Protein AF-A0A0D2BBR6-F1 (afdb_monomer_lite)

Structure (mmCIF, N/CA/C/O backbone):
data_AF-A0A0D2BBR6-F1
#
_entry.id   AF-A0A0D2BBR6-F1
#
loop_
_atom_site.group_PDB
_atom_site.id
_atom_site.type_symbol
_atom_site.label_atom_id
_atom_site.label_alt_id
_atom_site.label_comp_id
_atom_site.label_asym_id
_atom_site.label_entity_id
_atom_site.label_seq_id
_atom_site.pdbx_PDB_ins_code
_atom_site.Cartn_x
_atom_site.Cartn_y
_atom_site.Cartn_z
_atom_site.occupancy
_atom_site.B_iso_or_equiv
_atom_site.auth_seq_id
_atom_site.auth_comp_id
_atom_site.auth_asym_id
_atom_site.auth_atom_id
_atom_site.pdbx_PDB_model_num
ATOM 1 N N . MET A 1 1 ? -3.065 3.961 -58.992 1.00 40.59 1 MET A N 1
ATOM 2 C CA . MET A 1 1 ? -1.887 3.111 -59.263 1.00 40.59 1 MET A CA 1
ATOM 3 C C . MET A 1 1 ? -1.845 2.006 -58.216 1.00 40.59 1 MET A C 1
ATOM 5 O O . MET A 1 1 ? -1.802 2.330 -57.041 1.00 40.59 1 MET A O 1
ATOM 9 N N . SER A 1 2 ? -1.990 0.764 -58.699 1.00 35.53 2 SER A N 1
ATOM 10 C CA . SER A 1 2 ? -1.787 -0.579 -58.106 1.00 35.53 2 SER A CA 1
ATOM 11 C C . SER A 1 2 ? -1.816 -0.715 -56.575 1.00 35.53 2 SER A C 1
ATOM 13 O O . SER A 1 2 ? -0.917 -0.239 -55.898 1.00 35.53 2 SER A O 1
ATOM 15 N N . HIS A 1 3 ? -2.845 -1.293 -55.947 1.00 33.94 3 HIS A N 1
ATOM 16 C CA . HIS A 1 3 ? -3.186 -2.729 -55.873 1.00 33.94 3 HIS A CA 1
ATOM 17 C C . HIS A 1 3 ? -2.008 -3.668 -55.581 1.00 33.94 3 HIS A C 1
ATOM 19 O O . HIS A 1 3 ? -1.193 -3.918 -56.466 1.00 33.94 3 HIS A O 1
ATOM 25 N N . TYR A 1 4 ? -2.032 -4.272 -54.388 1.00 40.47 4 TYR A N 1
ATOM 26 C CA . TYR A 1 4 ? -1.649 -5.667 -54.175 1.00 40.47 4 TYR A CA 1
ATOM 27 C C . TYR A 1 4 ? -2.661 -6.325 -53.225 1.00 40.47 4 TYR A C 1
ATOM 29 O O . TYR A 1 4 ? -2.785 -5.960 -52.059 1.00 40.47 4 TYR A O 1
ATOM 37 N N . VAL A 1 5 ? -3.411 -7.277 -53.779 1.00 37.59 5 VAL A N 1
ATOM 38 C CA . VAL A 1 5 ? -4.252 -8.276 -53.109 1.00 37.59 5 VAL A CA 1
ATOM 39 C C . VAL A 1 5 ? -3.940 -9.603 -53.799 1.00 37.59 5 VAL A C 1
ATOM 41 O O . VAL A 1 5 ? -4.049 -9.654 -55.019 1.00 37.59 5 VAL A O 1
ATOM 44 N N . SER A 1 6 ? -3.580 -10.643 -53.040 1.00 35.22 6 SER A N 1
ATOM 45 C CA . SER A 1 6 ? -3.944 -12.071 -53.234 1.00 35.22 6 SER A CA 1
ATOM 46 C C . SER A 1 6 ? -3.165 -12.896 -52.195 1.00 35.22 6 SER A C 1
ATOM 48 O O . SER A 1 6 ? -1.947 -12.777 -52.147 1.00 35.22 6 SER A O 1
ATOM 50 N N . LYS A 1 7 ? -3.776 -13.521 -51.175 1.00 40.41 7 LYS A N 1
ATOM 51 C CA . LYS A 1 7 ? -4.635 -14.734 -51.127 1.00 40.41 7 LYS A CA 1
ATOM 52 C C . LYS A 1 7 ? -3.906 -16.046 -51.455 1.00 40.41 7 LYS A C 1
ATOM 54 O O . LYS A 1 7 ? -3.426 -16.179 -52.567 1.00 40.41 7 LYS A O 1
ATOM 59 N N . PHE A 1 8 ? -3.925 -16.984 -50.495 1.00 34.09 8 PHE A N 1
ATOM 60 C CA . PHE A 1 8 ? -4.284 -18.427 -50.565 1.00 34.09 8 PHE A CA 1
ATOM 61 C C . PHE A 1 8 ? -4.084 -19.009 -49.137 1.00 34.09 8 PHE A C 1
ATOM 63 O O . PHE A 1 8 ? -2.978 -18.930 -48.619 1.00 34.09 8 PHE A O 1
ATOM 70 N N . ILE A 1 9 ? -5.136 -19.179 -48.318 1.00 37.44 9 ILE A N 1
ATOM 71 C CA . ILE A 1 9 ? -6.072 -20.322 -48.119 1.00 37.44 9 ILE A CA 1
ATOM 72 C C . ILE A 1 9 ? -5.463 -21.541 -47.387 1.00 37.44 9 ILE A C 1
ATOM 74 O O . ILE A 1 9 ? -4.615 -22.241 -47.926 1.00 37.44 9 ILE A O 1
ATOM 78 N N . ASP A 1 10 ? -5.985 -21.727 -46.167 1.00 35.69 10 ASP A N 1
ATOM 79 C CA . ASP A 1 10 ? -6.355 -22.917 -45.379 1.00 35.69 10 ASP A CA 1
ATOM 80 C C . ASP A 1 10 ? -5.539 -24.219 -45.416 1.00 35.69 10 ASP A C 1
ATOM 82 O O . ASP A 1 10 ? -5.460 -24.916 -46.423 1.00 35.69 10 ASP A O 1
ATOM 86 N N . SER A 1 11 ? -5.156 -24.667 -44.213 1.00 33.44 11 SER A N 1
ATOM 87 C CA . SER A 1 11 ? -5.528 -26.011 -43.757 1.00 33.44 11 SER A CA 1
ATOM 88 C C . SER A 1 11 ? -5.642 -26.056 -42.228 1.00 33.44 11 SER A C 1
ATOM 90 O O . SER A 1 11 ? -4.726 -25.666 -41.503 1.00 33.44 11 SER A O 1
ATOM 92 N N . ILE A 1 12 ? -6.803 -26.508 -41.759 1.00 37.03 12 ILE A N 1
ATOM 93 C CA . ILE A 1 12 ? -7.124 -26.841 -40.371 1.00 37.03 12 ILE A CA 1
ATOM 94 C C . ILE A 1 12 ? -6.616 -28.261 -40.106 1.00 37.03 12 ILE A C 1
ATOM 96 O O . ILE A 1 12 ? -6.908 -29.175 -40.873 1.00 37.03 12 ILE A O 1
ATOM 100 N N . SER A 1 13 ? -5.925 -28.462 -38.987 1.00 39.28 13 SER A N 1
ATOM 101 C CA . SER A 1 13 ? -5.840 -29.761 -38.318 1.00 39.28 13 SER A CA 1
ATOM 102 C C . SER A 1 13 ? -5.717 -29.531 -36.819 1.00 39.28 13 SER A C 1
ATOM 104 O O . SER A 1 13 ? -4.789 -28.867 -36.358 1.00 39.28 13 SER A O 1
ATOM 106 N N . ASP A 1 14 ? -6.672 -30.102 -36.093 1.00 37.75 14 ASP A N 1
ATOM 107 C CA . ASP A 1 14 ? -6.724 -30.224 -34.643 1.00 37.75 14 ASP A CA 1
ATOM 108 C C . ASP A 1 14 ? -5.417 -30.743 -34.037 1.00 37.75 14 ASP A C 1
ATOM 110 O O . ASP A 1 14 ? -4.731 -31.602 -34.594 1.00 37.75 14 ASP A O 1
ATOM 114 N N . GLY A 1 15 ? -5.111 -30.241 -32.844 1.00 32.38 15 GLY A N 1
ATOM 115 C CA . GLY A 1 15 ? -3.949 -30.642 -32.064 1.00 32.38 15 GLY A CA 1
ATOM 116 C C . GLY A 1 15 ? -3.959 -29.988 -30.692 1.00 32.38 15 GLY A C 1
ATOM 117 O O . GLY A 1 15 ? -3.119 -29.148 -30.384 1.00 32.38 15 GLY A O 1
ATOM 118 N N . SER A 1 16 ? -4.943 -30.346 -29.869 1.00 39.56 16 SER A N 1
ATOM 119 C CA . SER A 1 16 ? -4.989 -30.024 -28.445 1.00 39.56 16 SER A CA 1
ATOM 120 C C . SER A 1 16 ? -3.711 -30.496 -27.740 1.00 39.56 16 SER A C 1
ATOM 122 O O . SER A 1 16 ? -3.506 -31.697 -27.568 1.00 39.56 16 SER A O 1
ATOM 124 N N . ALA A 1 17 ? -2.879 -29.560 -27.288 1.00 34.28 17 ALA A N 1
ATOM 125 C CA . ALA A 1 17 ? -1.738 -29.834 -26.420 1.00 34.28 17 ALA A CA 1
ATOM 126 C C . ALA A 1 17 ? -1.833 -28.975 -25.152 1.00 34.28 17 ALA A C 1
ATOM 128 O O . ALA A 1 17 ? -1.214 -27.921 -25.020 1.00 34.28 17 ALA A O 1
ATOM 129 N N . SER A 1 18 ? -2.644 -29.444 -24.205 1.00 37.00 18 SER A N 1
ATOM 130 C CA . SER A 1 18 ? -2.573 -29.045 -22.802 1.00 37.00 18 SER A CA 1
ATOM 131 C C . SER A 1 18 ? -1.302 -29.628 -22.177 1.00 37.00 18 SER A C 1
ATOM 133 O O . SER A 1 18 ? -1.131 -30.846 -22.155 1.00 37.00 18 SER A O 1
ATOM 135 N N . THR A 1 19 ? -0.429 -28.778 -21.643 1.00 36.31 19 THR A N 1
ATOM 136 C CA . THR A 1 19 ? 0.700 -29.179 -20.785 1.00 36.31 19 THR A CA 1
ATOM 137 C C . THR A 1 19 ? 0.427 -28.785 -19.323 1.00 36.31 19 THR A C 1
ATOM 139 O O . THR A 1 19 ? -0.437 -27.946 -19.062 1.00 36.31 19 THR A O 1
ATOM 142 N N . PRO A 1 20 ? 1.032 -29.488 -18.348 1.00 36.41 20 PRO A N 1
ATOM 143 C CA . PRO A 1 20 ? 0.250 -30.218 -17.354 1.00 36.41 20 PRO A CA 1
ATOM 144 C C . PRO A 1 20 ? 0.078 -29.485 -16.020 1.00 36.41 20 PRO A C 1
ATOM 146 O O . PRO A 1 20 ? 1.024 -28.959 -15.434 1.00 36.41 20 PRO A O 1
ATOM 149 N N . PHE A 1 21 ? -1.143 -29.563 -15.491 1.00 33.44 21 PHE A N 1
ATOM 150 C CA . PHE A 1 21 ? -1.424 -29.394 -14.069 1.00 33.44 21 PHE A CA 1
ATOM 151 C C . PHE A 1 21 ? -0.844 -30.593 -13.308 1.00 33.44 21 PHE A C 1
ATOM 153 O O . PHE A 1 21 ? -1.261 -31.732 -13.515 1.00 33.44 21 PHE A O 1
ATOM 160 N N . ASN A 1 22 ? 0.108 -30.340 -12.411 1.00 33.19 22 ASN A N 1
ATOM 161 C CA . ASN A 1 22 ? 0.564 -31.334 -11.444 1.00 33.19 22 ASN A CA 1
ATOM 162 C C . ASN A 1 22 ? -0.503 -31.486 -10.348 1.00 33.19 22 ASN A C 1
ATOM 164 O O . ASN A 1 22 ? -0.500 -30.765 -9.351 1.00 33.19 22 ASN A O 1
ATOM 168 N N . THR A 1 23 ? -1.433 -32.421 -10.544 1.00 32.44 23 THR A N 1
ATOM 169 C CA . THR A 1 23 ? -2.355 -32.888 -9.503 1.00 32.44 23 THR A CA 1
ATOM 170 C C . THR A 1 23 ? -1.709 -34.055 -8.766 1.00 32.44 23 THR A C 1
ATOM 172 O O . THR A 1 23 ? -1.682 -35.180 -9.261 1.00 32.44 23 THR A O 1
ATOM 175 N N . VAL A 1 24 ? -1.207 -33.802 -7.558 1.00 39.00 24 VAL A N 1
ATOM 176 C CA . VAL A 1 24 ? -0.936 -34.875 -6.596 1.00 39.00 24 VAL A CA 1
ATOM 177 C C . VAL A 1 24 ? -2.266 -35.248 -5.942 1.00 39.00 24 VAL A C 1
ATOM 179 O O . VAL A 1 24 ? -2.846 -34.470 -5.188 1.00 39.00 24 VAL A O 1
ATOM 182 N N . ASN A 1 25 ? -2.755 -36.440 -6.284 1.00 36.25 25 ASN A N 1
ATOM 183 C CA . ASN A 1 25 ? -3.893 -37.100 -5.655 1.00 36.25 25 ASN A CA 1
ATOM 184 C C . ASN A 1 25 ? -3.547 -37.504 -4.216 1.00 36.25 25 ASN A C 1
ATOM 186 O O . ASN A 1 25 ? -2.571 -38.216 -3.985 1.00 36.25 25 ASN A O 1
ATOM 190 N N . GLY A 1 26 ? -4.400 -37.127 -3.265 1.00 32.69 26 GLY A N 1
ATOM 191 C CA . GLY A 1 26 ? -4.339 -37.609 -1.891 1.00 32.69 26 GLY A CA 1
ATOM 192 C C . GLY A 1 26 ? -5.690 -37.499 -1.189 1.00 32.69 26 GLY A C 1
ATOM 193 O O . GLY A 1 26 ? -6.054 -36.425 -0.733 1.00 32.69 26 GLY A O 1
ATOM 194 N N . GLY A 1 27 ? -6.395 -38.631 -1.089 1.00 27.97 27 GLY A N 1
ATOM 195 C CA . GLY A 1 27 ? -7.258 -38.988 0.044 1.00 27.97 27 GLY A CA 1
ATOM 196 C C . GLY A 1 27 ? -8.587 -38.246 0.222 1.00 27.97 27 GLY A C 1
ATOM 197 O O . GLY A 1 27 ? -8.642 -37.128 0.721 1.00 27.97 27 GLY A O 1
ATOM 198 N N . TYR A 1 28 ? -9.690 -38.949 -0.039 1.00 36.25 28 TYR A N 1
ATOM 199 C CA . TYR A 1 28 ? -11.028 -38.563 0.407 1.00 36.25 28 TYR A CA 1
ATOM 200 C C . TYR A 1 28 ? -11.084 -38.456 1.939 1.00 36.25 28 TYR A C 1
ATOM 202 O O . TYR A 1 28 ? -11.052 -39.463 2.640 1.00 36.25 28 TYR A O 1
ATOM 210 N N . SER A 1 29 ? -11.222 -37.236 2.459 1.00 35.75 29 SER A N 1
ATOM 211 C CA . SER A 1 29 ? -11.716 -36.975 3.814 1.00 35.75 29 SER A CA 1
ATOM 212 C C . SER A 1 29 ? -12.840 -35.947 3.742 1.00 35.75 29 SER A C 1
ATOM 214 O O . SER A 1 29 ? -12.634 -34.794 3.370 1.00 35.75 29 SER A O 1
ATOM 216 N N . ARG A 1 30 ? -14.053 -36.393 4.081 1.00 42.75 30 ARG A N 1
ATOM 217 C CA . ARG A 1 30 ? -15.234 -35.554 4.319 1.00 42.75 30 ARG A CA 1
ATOM 218 C C . ARG A 1 30 ? -14.918 -34.588 5.466 1.00 42.75 30 ARG A C 1
ATOM 220 O O . ARG A 1 30 ? -14.783 -35.014 6.608 1.00 42.75 30 ARG A O 1
ATOM 227 N N . GLY A 1 31 ? -14.833 -33.299 5.167 1.00 33.06 31 GLY A N 1
ATOM 228 C CA . GLY A 1 31 ? -14.703 -32.233 6.154 1.00 33.06 31 GLY A CA 1
ATOM 229 C C . GLY A 1 31 ? -15.123 -30.911 5.525 1.00 33.06 31 GLY A C 1
ATOM 230 O O . GLY A 1 31 ? -14.769 -30.634 4.384 1.00 33.06 31 GLY A O 1
ATOM 231 N N . HIS A 1 32 ? -15.942 -30.143 6.239 1.00 34.50 32 HIS A N 1
ATOM 232 C CA . HIS A 1 32 ? -16.536 -28.872 5.820 1.00 34.50 32 HIS A CA 1
ATOM 233 C C . HIS A 1 32 ? -15.556 -27.969 5.047 1.00 34.50 32 HIS A C 1
ATOM 235 O O . HIS A 1 32 ? -14.614 -27.417 5.612 1.00 34.50 32 HIS A O 1
ATOM 241 N N . GLY A 1 33 ? -15.790 -27.821 3.740 1.00 29.02 33 GLY A N 1
ATOM 242 C CA . GLY A 1 33 ? -14.933 -27.055 2.843 1.00 29.02 33 GLY A CA 1
ATOM 243 C C . GLY A 1 33 ? -15.099 -25.551 3.033 1.00 29.02 33 GLY A C 1
ATOM 244 O O . GLY A 1 33 ? -15.969 -24.936 2.422 1.00 29.02 33 GLY A O 1
ATOM 245 N N . GLN A 1 34 ? -14.216 -24.938 3.822 1.00 37.31 34 GLN A N 1
ATOM 246 C CA . GLN A 1 34 ? -13.779 -23.586 3.493 1.00 37.31 34 GLN A CA 1
ATOM 247 C C . GLN A 1 34 ? -13.008 -23.677 2.176 1.00 37.31 34 GLN A C 1
ATOM 249 O O . GLN A 1 34 ? -11.959 -24.315 2.112 1.00 37.31 34 GLN A O 1
ATOM 254 N N . VAL A 1 35 ? -13.526 -23.043 1.126 1.00 39.09 35 VAL A N 1
ATOM 255 C CA . VAL A 1 35 ? -12.757 -22.771 -0.090 1.00 39.09 35 VAL A CA 1
ATOM 256 C C . VAL A 1 35 ? -11.494 -22.027 0.349 1.00 39.09 35 VAL A C 1
ATOM 258 O O . VAL A 1 35 ? -11.578 -20.888 0.811 1.00 39.09 35 VAL A O 1
ATOM 261 N N . GLN A 1 36 ? -10.331 -22.681 0.280 1.00 41.84 36 GLN A N 1
ATOM 262 C CA . GLN A 1 36 ? -9.043 -22.021 0.475 1.00 41.84 36 GLN A CA 1
ATOM 263 C C . GLN A 1 36 ? -8.882 -21.003 -0.657 1.00 41.84 36 GLN A C 1
ATOM 265 O O . GLN A 1 36 ? -8.470 -21.341 -1.763 1.00 41.84 36 GLN A O 1
ATOM 270 N N . GLY A 1 37 ? -9.278 -19.757 -0.396 1.00 56.22 37 GLY A N 1
ATOM 271 C CA . GLY A 1 37 ? -9.059 -18.650 -1.315 1.00 56.22 37 GLY A CA 1
ATOM 272 C C . GLY A 1 37 ? -7.566 -18.522 -1.604 1.00 56.22 37 GLY A C 1
ATOM 273 O O . GLY A 1 37 ? -6.746 -18.489 -0.682 1.00 56.22 37 GLY A O 1
ATOM 274 N N . GLN A 1 38 ? -7.209 -18.485 -2.887 1.00 70.31 38 GLN A N 1
ATOM 275 C CA . GLN A 1 38 ? -5.834 -18.315 -3.341 1.00 70.31 38 GLN A CA 1
ATOM 276 C C . GLN A 1 38 ? -5.258 -17.036 -2.717 1.00 70.31 38 GLN A C 1
ATOM 278 O O . GLN A 1 38 ? -5.699 -15.928 -3.012 1.00 70.31 38 GLN A O 1
ATOM 283 N N . THR A 1 39 ? -4.301 -17.188 -1.800 1.00 89.06 39 THR A N 1
ATOM 284 C CA . THR A 1 39 ? -3.665 -16.041 -1.145 1.00 89.06 39 THR A CA 1
ATOM 285 C C . THR A 1 39 ? -2.638 -15.446 -2.098 1.00 89.06 39 THR A C 1
ATOM 287 O O . THR A 1 39 ? -1.626 -16.083 -2.396 1.00 89.06 39 THR A O 1
ATOM 290 N N . GLN A 1 40 ? -2.866 -14.217 -2.555 1.00 93.88 40 GLN A N 1
ATOM 291 C CA . GLN A 1 40 ? -1.871 -13.477 -3.324 1.00 93.88 40 GLN A CA 1
ATOM 292 C C . GLN A 1 40 ? -0.820 -12.906 -2.369 1.00 93.88 40 GLN A C 1
ATOM 294 O O . GLN A 1 40 ? -1.135 -12.341 -1.319 1.00 93.88 40 GLN A O 1
ATOM 299 N N . VAL A 1 41 ? 0.453 -13.052 -2.730 1.00 95.69 41 VAL A N 1
ATOM 300 C CA . VAL A 1 41 ? 1.575 -12.594 -1.910 1.00 95.69 41 VAL A CA 1
ATOM 301 C C . VAL A 1 41 ? 2.459 -11.669 -2.727 1.00 95.69 41 VAL A C 1
ATOM 303 O O . VAL A 1 41 ? 2.964 -12.058 -3.779 1.00 95.69 41 VAL A O 1
ATOM 306 N N . LEU A 1 42 ? 2.680 -10.466 -2.202 1.00 96.31 42 LEU A N 1
ATOM 307 C CA . LEU A 1 42 ? 3.601 -9.480 -2.749 1.00 96.31 42 LEU A CA 1
ATOM 308 C C . LEU A 1 42 ? 4.775 -9.261 -1.789 1.00 96.31 42 LEU A C 1
ATOM 310 O O . LEU A 1 42 ? 4.591 -9.139 -0.574 1.00 96.31 42 LEU A O 1
ATOM 314 N N . LEU A 1 43 ? 5.980 -9.199 -2.341 1.00 96.06 43 LEU A N 1
ATOM 315 C CA . LEU A 1 43 ? 7.217 -8.879 -1.640 1.00 96.06 43 LEU A CA 1
ATOM 316 C C . LEU A 1 43 ? 7.547 -7.408 -1.873 1.00 96.06 43 LEU A C 1
ATOM 318 O O . LEU A 1 43 ? 7.577 -6.949 -3.007 1.00 96.06 43 LEU A O 1
ATOM 322 N N . LEU A 1 44 ? 7.758 -6.671 -0.787 1.00 95.06 44 LEU A N 1
ATOM 323 C CA . LEU A 1 44 ? 8.137 -5.264 -0.771 1.00 95.06 44 LEU A CA 1
ATOM 324 C C . LEU A 1 44 ? 9.620 -5.193 -0.412 1.00 95.06 44 LEU A C 1
ATOM 326 O O . LEU A 1 44 ? 9.995 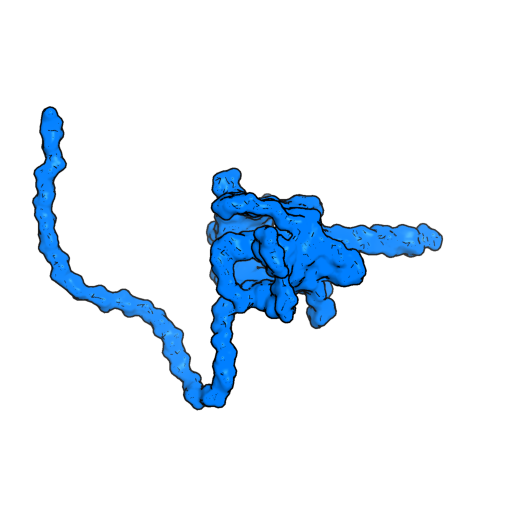-5.360 0.756 1.00 95.06 44 LEU A O 1
ATOM 330 N N . ARG A 1 45 ? 10.441 -4.934 -1.424 1.00 93.50 45 ARG A N 1
ATOM 331 C CA . ARG A 1 45 ? 11.901 -4.941 -1.360 1.00 93.50 45 ARG A CA 1
ATOM 332 C C . ARG A 1 45 ? 12.434 -3.524 -1.425 1.00 93.50 45 ARG A C 1
ATOM 334 O O . ARG A 1 45 ? 11.930 -2.706 -2.186 1.00 93.50 45 ARG A O 1
ATOM 341 N N . GLN A 1 46 ? 13.448 -3.226 -0.628 1.00 92.12 46 GLN A N 1
ATOM 342 C CA . GLN A 1 46 ? 14.171 -1.971 -0.785 1.00 92.12 46 GLN A CA 1
ATOM 343 C C . GLN A 1 46 ? 15.033 -2.063 -2.048 1.00 92.12 46 GLN A C 1
ATOM 345 O O . GLN A 1 46 ? 15.705 -3.074 -2.239 1.00 92.12 46 GLN A O 1
ATOM 350 N N . SER A 1 47 ? 15.013 -1.041 -2.904 1.00 90.62 47 SER A N 1
ATOM 351 C CA . SER A 1 47 ? 15.931 -0.989 -4.042 1.00 90.62 47 SER A CA 1
ATOM 352 C C . SER A 1 47 ? 17.377 -0.936 -3.535 1.00 90.62 47 SER A C 1
ATOM 354 O O . SER A 1 47 ? 17.667 -0.138 -2.639 1.00 90.62 47 SER A O 1
ATOM 356 N N . PRO A 1 48 ? 18.295 -1.735 -4.105 1.00 87.50 48 PRO A N 1
ATOM 357 C CA . PRO A 1 48 ? 19.711 -1.674 -3.750 1.00 87.50 48 PRO A CA 1
ATOM 358 C C . PRO A 1 48 ? 20.375 -0.369 -4.215 1.00 87.50 48 PRO A C 1
ATOM 360 O O . PRO A 1 48 ? 21.426 -0.006 -3.698 1.00 87.50 48 PRO A O 1
ATOM 363 N N . PHE A 1 49 ? 19.761 0.343 -5.166 1.00 89.75 49 PHE A N 1
ATOM 364 C CA . PHE A 1 49 ? 20.308 1.566 -5.760 1.00 89.75 49 PHE A CA 1
ATOM 365 C C . PHE A 1 49 ? 19.718 2.850 -5.169 1.00 89.75 49 PHE A C 1
ATOM 367 O O . PHE A 1 49 ? 20.323 3.909 -5.297 1.00 89.75 49 PHE A O 1
ATOM 374 N N . ASP A 1 50 ? 18.542 2.774 -4.537 1.00 89.25 50 ASP A N 1
ATOM 375 C CA . ASP A 1 50 ? 17.879 3.944 -3.954 1.00 89.25 50 ASP A CA 1
ATOM 376 C C . ASP A 1 50 ? 17.074 3.565 -2.689 1.00 89.25 50 ASP A C 1
ATOM 378 O O . ASP A 1 50 ? 16.066 2.849 -2.769 1.00 89.25 50 ASP A O 1
ATOM 382 N N . PRO A 1 51 ? 17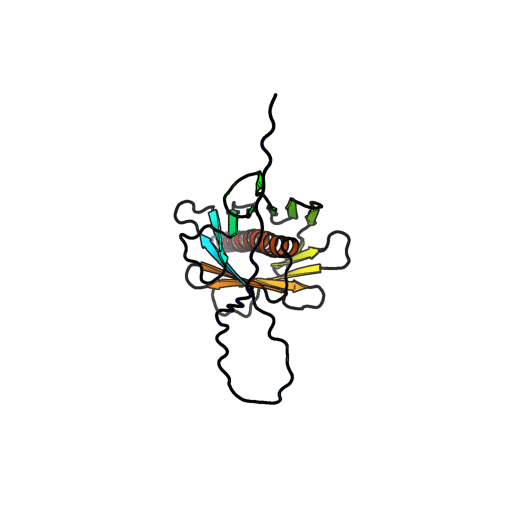.461 4.066 -1.499 1.00 88.12 51 PRO A N 1
ATOM 383 C CA . PRO A 1 51 ? 16.776 3.777 -0.239 1.00 88.12 51 PRO A CA 1
ATOM 384 C C . PRO A 1 51 ? 15.367 4.394 -0.130 1.00 88.12 51 PRO A C 1
ATOM 386 O O . PRO A 1 51 ? 14.626 4.074 0.803 1.00 88.12 51 PRO A O 1
ATOM 389 N N . ASN A 1 52 ? 14.944 5.232 -1.076 1.00 91.06 52 ASN A N 1
ATOM 390 C CA . ASN A 1 52 ? 13.579 5.753 -1.147 1.00 91.06 52 ASN A CA 1
ATOM 391 C C . ASN A 1 52 ? 12.670 4.912 -2.055 1.00 91.06 52 ASN A C 1
ATOM 393 O O . ASN A 1 52 ? 11.448 5.090 -2.021 1.00 91.06 52 ASN A O 1
ATOM 397 N N . LEU A 1 53 ? 13.236 3.984 -2.837 1.00 94.31 53 LEU A N 1
ATOM 398 C CA . LEU A 1 53 ? 12.487 3.138 -3.763 1.00 94.31 53 LEU A CA 1
ATOM 399 C C . LEU A 1 53 ? 12.162 1.773 -3.168 1.00 94.31 53 LEU A C 1
ATOM 401 O O . LEU A 1 53 ? 13.042 1.003 -2.792 1.00 94.31 53 LEU A O 1
ATOM 405 N N . ILE A 1 54 ? 10.879 1.438 -3.160 1.00 95.25 54 ILE A N 1
ATOM 406 C CA . ILE A 1 54 ? 10.380 0.114 -2.808 1.00 95.25 54 ILE A CA 1
ATOM 407 C C . ILE A 1 54 ? 9.943 -0.578 -4.097 1.00 95.25 54 ILE A C 1
ATOM 409 O O . ILE A 1 54 ? 9.029 -0.112 -4.778 1.00 95.25 54 ILE A O 1
ATOM 413 N N . LEU A 1 55 ? 10.576 -1.701 -4.410 1.00 96.19 55 LEU A N 1
ATOM 414 C CA . LEU A 1 55 ? 10.220 -2.577 -5.518 1.00 96.19 55 LEU A CA 1
ATOM 415 C C . LEU A 1 55 ? 9.220 -3.618 -5.011 1.00 96.19 55 LEU A C 1
ATOM 417 O O . LEU A 1 55 ? 9.440 -4.236 -3.967 1.00 96.19 55 LEU A O 1
ATOM 421 N N . ILE A 1 56 ? 8.102 -3.782 -5.714 1.00 96.94 56 ILE A N 1
ATOM 422 C CA . ILE A 1 56 ? 7.035 -4.705 -5.329 1.00 96.94 56 ILE A CA 1
ATOM 423 C C . ILE A 1 56 ? 6.940 -5.813 -6.369 1.00 96.94 56 ILE A C 1
ATOM 425 O O . ILE A 1 56 ? 6.566 -5.565 -7.516 1.00 96.94 56 ILE A O 1
ATOM 429 N N . HIS A 1 57 ? 7.233 -7.041 -5.954 1.00 96.44 57 HIS A N 1
ATOM 430 C CA . HIS A 1 57 ? 7.214 -8.228 -6.808 1.00 96.44 57 HIS A CA 1
ATOM 431 C C . HIS A 1 57 ? 6.166 -9.231 -6.331 1.00 96.44 57 HIS A C 1
ATOM 433 O O . HIS A 1 57 ? 5.914 -9.319 -5.126 1.00 96.44 57 HIS A O 1
ATOM 439 N N . PRO A 1 58 ? 5.582 -10.043 -7.223 1.00 95.38 58 PRO A N 1
ATOM 440 C CA . PRO A 1 58 ? 4.892 -11.248 -6.794 1.00 95.38 58 PRO A CA 1
ATOM 441 C C . PRO A 1 58 ? 5.872 -12.193 -6.084 1.00 95.38 58 PRO A C 1
ATOM 443 O O . PRO A 1 58 ? 7.063 -12.244 -6.400 1.00 95.38 58 PRO A O 1
ATOM 446 N N . SER A 1 59 ? 5.382 -12.949 -5.106 1.00 93.62 59 SER A N 1
ATOM 447 C CA . SER A 1 59 ? 6.200 -13.961 -4.433 1.00 93.62 59 SER A CA 1
ATOM 448 C C . SER A 1 59 ? 6.721 -15.003 -5.427 1.00 93.62 59 SER A C 1
ATOM 450 O O . SER A 1 59 ? 6.004 -15.405 -6.340 1.00 93.62 59 SER A O 1
ATOM 452 N N . GLY A 1 60 ? 7.977 -15.421 -5.254 1.00 91.56 60 GLY A N 1
ATOM 453 C CA . GLY A 1 60 ? 8.666 -16.354 -6.152 1.00 91.56 60 GLY A CA 1
ATOM 454 C C . GLY A 1 60 ? 9.476 -15.684 -7.265 1.00 91.56 60 GLY A C 1
ATOM 455 O O . GLY A 1 60 ? 10.316 -16.341 -7.868 1.00 91.56 60 GLY A O 1
ATOM 456 N N . TYR A 1 61 ? 9.295 -14.382 -7.504 1.00 92.94 61 TYR A N 1
ATOM 457 C CA . TYR A 1 61 ? 10.087 -13.660 -8.500 1.00 92.94 61 TYR A CA 1
ATOM 458 C C . TYR A 1 61 ? 11.453 -13.241 -7.930 1.00 92.94 61 TYR A C 1
ATOM 460 O O . TYR A 1 61 ? 11.516 -12.800 -6.771 1.00 92.94 61 TYR A O 1
ATOM 468 N N . PRO A 1 62 ? 12.540 -13.324 -8.723 1.00 90.62 62 PRO A N 1
ATOM 469 C CA . PRO A 1 62 ? 13.863 -12.852 -8.314 1.00 90.62 62 PRO A CA 1
ATOM 470 C C . PRO A 1 62 ? 13.871 -11.328 -8.117 1.00 90.62 62 PRO A C 1
ATOM 472 O O . PRO A 1 62 ? 12.925 -10.639 -8.511 1.00 90.62 62 PRO A O 1
ATOM 475 N N . VAL A 1 63 ? 14.896 -10.788 -7.453 1.00 85.62 63 VAL A N 1
ATOM 476 C CA . VAL A 1 63 ? 14.964 -9.343 -7.150 1.00 85.62 63 VAL A CA 1
ATOM 477 C C . VAL A 1 63 ? 15.249 -8.506 -8.399 1.00 85.62 63 VAL A C 1
ATOM 479 O O . VAL A 1 63 ? 14.792 -7.370 -8.494 1.00 85.62 63 VAL A O 1
ATOM 482 N N . GLU A 1 64 ? 15.916 -9.105 -9.382 1.00 88.56 64 GLU A N 1
ATOM 483 C CA . GLU A 1 64 ? 16.297 -8.521 -10.666 1.00 88.56 64 GLU A CA 1
ATOM 484 C C . GLU A 1 64 ? 15.147 -8.511 -11.683 1.00 88.56 64 GLU A C 1
ATOM 486 O O . GLU A 1 64 ? 15.241 -7.846 -12.714 1.00 88.56 64 GLU A O 1
ATOM 491 N N . ALA A 1 65 ? 14.053 -9.238 -11.419 1.00 92.81 65 ALA A N 1
ATOM 492 C CA . ALA A 1 65 ? 12.888 -9.203 -12.293 1.00 92.81 65 ALA A CA 1
ATOM 493 C C . ALA A 1 65 ? 12.283 -7.787 -12.334 1.00 92.81 65 ALA A C 1
ATOM 495 O O . ALA A 1 65 ? 12.300 -7.078 -11.320 1.00 92.81 65 ALA A O 1
ATOM 496 N N . PRO A 1 66 ? 11.668 -7.378 -13.457 1.00 94.62 66 PRO A N 1
ATOM 497 C CA . PRO A 1 66 ? 10.886 -6.150 -13.494 1.00 94.62 66 PRO A CA 1
ATOM 498 C C . PRO A 1 66 ? 9.819 -6.144 -12.380 1.00 94.62 66 PRO A C 1
ATOM 500 O O . PRO A 1 66 ? 9.103 -7.138 -12.217 1.00 94.62 66 PRO A O 1
ATOM 503 N N . PRO A 1 67 ? 9.705 -5.064 -11.586 1.00 96.38 67 PRO A N 1
ATOM 504 C CA . PRO A 1 67 ? 8.731 -5.002 -10.504 1.00 96.38 67 PRO A CA 1
ATOM 505 C C . PRO A 1 67 ? 7.305 -4.923 -11.055 1.00 96.38 67 PRO A C 1
ATOM 507 O O . PRO A 1 67 ? 7.062 -4.314 -12.094 1.00 96.38 67 PRO A O 1
ATOM 510 N N . LEU A 1 68 ? 6.339 -5.482 -10.323 1.00 96.50 68 LEU A N 1
ATOM 511 C CA . LEU A 1 68 ? 4.917 -5.292 -10.620 1.00 96.50 68 LEU A CA 1
ATOM 512 C C . LEU A 1 68 ? 4.488 -3.857 -10.289 1.00 96.50 68 LEU A C 1
ATOM 514 O O . LEU A 1 68 ? 3.738 -3.237 -11.042 1.00 96.50 68 LEU A O 1
ATOM 518 N N . TYR A 1 69 ? 5.010 -3.319 -9.185 1.00 97.25 69 TYR A N 1
ATOM 519 C CA . TYR A 1 69 ? 4.850 -1.920 -8.806 1.00 97.25 69 TYR A CA 1
ATOM 520 C C . TYR A 1 69 ? 6.155 -1.353 -8.267 1.00 97.25 69 TYR A C 1
ATOM 522 O O . TYR A 1 69 ? 6.921 -2.052 -7.604 1.00 97.25 69 TYR A O 1
ATOM 530 N N . THR A 1 70 ? 6.355 -0.059 -8.468 1.00 97.44 70 THR A N 1
ATOM 531 C CA . THR A 1 70 ? 7.431 0.692 -7.821 1.00 97.44 70 THR A CA 1
ATOM 532 C C . THR A 1 70 ? 6.817 1.772 -6.952 1.00 97.44 70 THR A C 1
ATOM 534 O O . THR A 1 70 ? 5.937 2.503 -7.403 1.00 97.44 70 THR A O 1
ATOM 537 N N . ALA A 1 71 ? 7.267 1.893 -5.708 1.00 97.31 71 ALA A N 1
ATOM 538 C CA . ALA A 1 71 ? 6.844 2.963 -4.821 1.00 97.31 71 ALA A CA 1
ATOM 539 C C . ALA A 1 71 ? 8.016 3.868 -4.446 1.00 97.31 71 ALA A C 1
ATOM 541 O O . ALA A 1 71 ? 9.088 3.389 -4.091 1.00 97.31 71 ALA A O 1
ATOM 542 N N . ILE A 1 72 ? 7.784 5.176 -4.480 1.00 96.44 72 ILE A N 1
ATOM 543 C CA . ILE A 1 72 ? 8.709 6.193 -3.978 1.00 96.44 72 ILE A CA 1
ATOM 544 C C . ILE A 1 72 ? 8.177 6.641 -2.625 1.00 96.44 72 ILE A C 1
ATOM 546 O O . ILE A 1 72 ? 7.050 7.130 -2.541 1.00 96.44 72 ILE A O 1
ATOM 550 N N . SER A 1 73 ? 8.959 6.461 -1.567 1.00 91.25 73 SER A N 1
ATOM 551 C CA . SER A 1 73 ? 8.562 6.774 -0.196 1.00 91.25 73 SER A CA 1
ATOM 552 C C . SER A 1 73 ? 9.401 7.922 0.357 1.00 91.25 73 SER A C 1
ATOM 554 O O . SER A 1 73 ? 10.620 7.826 0.406 1.00 91.25 73 SER A O 1
ATOM 556 N N . SER A 1 74 ? 8.747 8.968 0.859 1.00 88.56 74 SER A N 1
ATOM 557 C CA . SER A 1 74 ? 9.355 10.022 1.680 1.00 88.56 74 SER A CA 1
ATOM 558 C C . SER A 1 74 ? 8.802 9.975 3.111 1.00 88.56 74 SER A C 1
ATOM 560 O O . SER A 1 74 ? 8.058 9.060 3.461 1.00 88.56 74 SER A O 1
ATOM 562 N N . GLN A 1 75 ? 9.161 10.938 3.966 1.00 83.19 75 GLN A N 1
ATOM 563 C CA . GLN A 1 75 ? 8.674 10.987 5.356 1.00 83.19 75 GLN A CA 1
ATOM 564 C C . GLN A 1 75 ? 7.152 11.201 5.465 1.00 83.19 75 GLN A C 1
ATOM 566 O O . GLN A 1 75 ? 6.517 10.703 6.399 1.00 83.19 75 GLN A O 1
ATOM 571 N N . GLU A 1 76 ? 6.561 11.927 4.511 1.00 86.00 76 GLU A N 1
ATOM 572 C CA . GLU A 1 76 ? 5.158 12.362 4.580 1.00 86.00 76 GLU A CA 1
ATOM 573 C C . GLU A 1 76 ? 4.299 11.869 3.411 1.00 86.00 76 GLU A C 1
ATOM 575 O O . GLU A 1 76 ? 3.068 11.956 3.467 1.00 86.00 76 GLU A O 1
ATOM 580 N N . ARG A 1 77 ? 4.919 11.345 2.347 1.00 93.50 77 ARG A N 1
ATOM 581 C CA . ARG A 1 77 ? 4.208 10.918 1.139 1.00 93.50 77 ARG A CA 1
ATOM 582 C C . ARG A 1 77 ? 4.759 9.619 0.576 1.00 93.50 77 ARG A C 1
ATOM 584 O O . ARG A 1 77 ? 5.943 9.321 0.698 1.00 93.50 77 ARG A O 1
ATOM 591 N N . VAL A 1 78 ? 3.889 8.876 -0.093 1.00 95.56 78 VAL A N 1
ATOM 592 C CA . VAL A 1 78 ? 4.256 7.740 -0.936 1.00 95.56 78 VAL A CA 1
ATOM 593 C C . VAL A 1 78 ? 3.590 7.883 -2.295 1.00 95.56 78 VAL A C 1
ATOM 595 O O . VAL A 1 78 ? 2.407 8.198 -2.360 1.00 95.56 78 VAL A O 1
ATOM 598 N N . SER A 1 79 ? 4.324 7.639 -3.370 1.00 96.88 79 SER A N 1
ATOM 599 C CA . SER A 1 79 ? 3.787 7.563 -4.733 1.00 96.88 79 SER A CA 1
ATOM 600 C C . SER A 1 79 ? 3.955 6.141 -5.238 1.00 96.88 79 SER A C 1
ATOM 602 O O . SER A 1 79 ? 5.030 5.575 -5.061 1.00 96.88 79 SER A O 1
ATOM 604 N N . VAL A 1 80 ? 2.926 5.561 -5.851 1.00 97.12 80 VAL A N 1
ATOM 605 C CA . VAL A 1 80 ? 2.962 4.186 -6.368 1.00 97.12 80 VAL A CA 1
ATOM 606 C C . VAL A 1 80 ? 2.730 4.197 -7.873 1.00 97.12 80 VAL A C 1
ATOM 608 O O . VAL A 1 80 ? 1.771 4.795 -8.359 1.00 97.12 80 VAL A O 1
ATOM 611 N N . TYR A 1 81 ? 3.606 3.505 -8.590 1.00 96.81 81 TYR A N 1
ATOM 612 C CA . TYR A 1 81 ? 3.608 3.350 -10.036 1.00 96.81 81 TYR A CA 1
ATOM 613 C C . TYR A 1 81 ? 3.399 1.883 -10.400 1.00 96.81 81 TYR A C 1
ATOM 615 O O . TYR A 1 81 ? 3.903 0.996 -9.706 1.00 96.81 81 TYR A O 1
ATOM 623 N N . ARG A 1 82 ? 2.697 1.619 -11.502 1.00 95.56 82 ARG A N 1
ATOM 624 C CA . ARG A 1 82 ? 2.643 0.290 -12.119 1.00 95.56 82 ARG A CA 1
ATOM 625 C C . ARG A 1 82 ? 3.934 0.041 -12.900 1.00 95.56 82 ARG A C 1
ATOM 627 O O . ARG A 1 82 ? 4.276 0.803 -13.796 1.00 95.56 82 ARG A O 1
ATOM 634 N N . GLY A 1 83 ? 4.669 -1.012 -12.566 1.00 95.25 83 GLY A N 1
ATOM 635 C CA . GLY A 1 83 ? 5.972 -1.276 -13.173 1.00 95.25 83 GLY A CA 1
ATOM 636 C C . GLY A 1 83 ? 7.018 -0.207 -12.845 1.00 95.25 83 GLY A C 1
ATOM 637 O O . GLY A 1 83 ? 7.162 0.206 -11.691 1.00 95.25 83 GLY A O 1
ATOM 638 N N . ALA A 1 84 ? 7.772 0.215 -13.862 1.00 92.88 84 ALA A N 1
ATOM 639 C CA . ALA A 1 84 ? 8.818 1.228 -13.741 1.00 92.88 84 ALA A CA 1
ATOM 640 C C . ALA A 1 84 ? 8.254 2.636 -13.475 1.00 92.88 84 ALA A C 1
ATOM 642 O O . ALA A 1 84 ? 7.109 2.948 -13.817 1.00 92.88 84 ALA A O 1
ATOM 643 N N . ILE A 1 85 ? 9.092 3.500 -12.894 1.00 94.50 85 ILE A N 1
ATOM 644 C CA . ILE A 1 85 ? 8.751 4.897 -12.601 1.00 94.50 85 ILE A CA 1
ATOM 645 C C . ILE A 1 85 ? 8.564 5.650 -13.919 1.00 94.50 85 ILE A C 1
ATOM 647 O O . ILE A 1 85 ? 9.519 5.961 -14.623 1.00 94.50 85 ILE A O 1
ATOM 651 N N . ASN A 1 86 ? 7.310 5.943 -14.237 1.00 93.75 86 ASN A N 1
ATOM 652 C CA . ASN A 1 86 ? 6.904 6.755 -15.373 1.00 93.75 86 ASN A CA 1
ATOM 653 C C . ASN A 1 86 ? 5.616 7.495 -14.978 1.00 93.75 86 ASN A C 1
ATOM 655 O O . ASN A 1 86 ? 4.718 6.849 -14.436 1.00 93.75 86 ASN A O 1
ATOM 659 N N . PRO A 1 87 ? 5.478 8.809 -15.232 1.00 91.69 87 PRO A N 1
ATOM 660 C CA . PRO A 1 87 ? 4.249 9.546 -14.931 1.00 91.69 87 PRO A CA 1
ATOM 661 C C . PRO A 1 87 ? 2.973 8.902 -15.494 1.00 91.69 87 PRO A C 1
ATOM 663 O O . PRO A 1 87 ? 1.947 8.917 -14.820 1.00 91.69 87 PRO A O 1
ATOM 666 N N . ALA A 1 88 ? 3.042 8.273 -16.672 1.00 92.75 88 ALA A N 1
ATOM 667 C CA . ALA A 1 88 ? 1.916 7.555 -17.275 1.00 92.75 88 ALA A CA 1
ATOM 668 C C . ALA A 1 88 ? 1.489 6.307 -16.477 1.00 92.75 88 ALA A C 1
ATOM 670 O O . ALA A 1 88 ? 0.349 5.866 -16.577 1.00 92.75 88 ALA A O 1
ATOM 671 N N . ASN A 1 89 ? 2.391 5.766 -15.656 1.00 94.31 89 ASN A N 1
ATOM 672 C CA . ASN A 1 89 ? 2.154 4.603 -14.805 1.00 94.31 89 ASN A CA 1
ATOM 673 C C . ASN A 1 89 ? 1.776 4.981 -13.366 1.00 94.31 89 ASN A C 1
ATOM 675 O O . ASN A 1 89 ? 1.637 4.089 -12.524 1.00 94.31 89 ASN A O 1
ATOM 679 N N . LEU A 1 90 ? 1.675 6.275 -13.038 1.00 95.19 90 LEU A N 1
ATOM 680 C CA . LEU A 1 90 ? 1.346 6.718 -11.688 1.00 95.19 90 LEU A CA 1
ATOM 681 C C . LEU A 1 90 ? -0.075 6.270 -11.335 1.00 95.19 90 LEU A C 1
ATOM 683 O O . LEU A 1 90 ? -1.052 6.752 -11.897 1.00 95.19 90 LEU A O 1
ATOM 687 N N . MET A 1 91 ? -0.189 5.375 -10.358 1.00 94.81 91 MET A N 1
ATOM 688 C CA . MET A 1 91 ? -1.479 4.843 -9.921 1.00 94.81 91 MET A CA 1
ATOM 689 C C . MET A 1 91 ? -2.071 5.597 -8.746 1.00 94.81 91 MET A C 1
ATOM 691 O O . MET A 1 91 ? -3.275 5.547 -8.516 1.00 94.81 91 MET A O 1
ATOM 695 N N . GLY A 1 92 ? -1.238 6.249 -7.943 1.00 95.38 92 GLY A N 1
ATOM 696 C CA . GLY A 1 92 ? -1.739 6.968 -6.790 1.00 95.38 92 GLY A CA 1
ATOM 697 C C . GLY A 1 92 ? -0.660 7.543 -5.901 1.00 95.38 92 GLY A C 1
ATOM 698 O O . GLY A 1 92 ? 0.508 7.151 -5.950 1.00 95.38 92 GLY A O 1
ATOM 699 N N . VAL A 1 93 ? -1.084 8.481 -5.065 1.00 96.12 93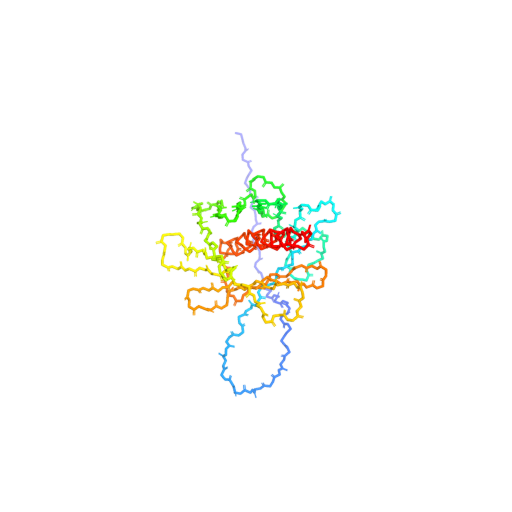 VAL A N 1
ATOM 700 C CA . VAL A 1 93 ? -0.254 9.122 -4.052 1.00 96.12 93 VAL A CA 1
ATOM 701 C C . VAL A 1 93 ? -0.965 9.050 -2.711 1.00 96.12 93 VAL A C 1
ATOM 703 O O . VAL A 1 93 ? -2.153 9.332 -2.597 1.00 96.12 93 VAL A O 1
ATOM 706 N N . GLY A 1 94 ? -0.230 8.659 -1.684 1.00 94.12 94 GLY A N 1
ATOM 707 C CA . GLY A 1 94 ? -0.708 8.494 -0.326 1.00 94.12 94 GLY A CA 1
ATOM 708 C C . GLY A 1 94 ? 0.034 9.396 0.644 1.00 94.12 94 GLY A C 1
ATOM 709 O O . GLY A 1 94 ? 1.201 9.734 0.457 1.00 94.12 94 GLY A O 1
ATOM 710 N N . SER A 1 95 ? -0.662 9.763 1.707 1.00 92.06 95 SER A N 1
ATOM 711 C CA . SER A 1 95 ? -0.148 10.429 2.896 1.00 92.06 95 SER A CA 1
ATOM 712 C C . SER A 1 95 ? -0.859 9.857 4.123 1.00 92.06 95 SER A C 1
ATOM 714 O O . SER A 1 95 ? -1.790 9.059 4.014 1.00 92.06 95 SER A O 1
ATOM 716 N N . ARG A 1 96 ? -0.484 10.324 5.313 1.00 84.25 96 ARG A N 1
ATOM 717 C CA . ARG A 1 96 ? -1.165 9.962 6.568 1.00 84.25 96 ARG A CA 1
ATOM 718 C C . ARG A 1 96 ? -2.647 10.334 6.595 1.00 84.25 96 ARG A C 1
ATOM 720 O O . ARG A 1 96 ? -3.400 9.746 7.359 1.00 84.25 96 ARG A O 1
ATOM 727 N N . LYS A 1 97 ? -3.035 11.360 5.831 1.00 88.94 97 LYS A N 1
ATOM 728 C CA . LYS A 1 97 ? -4.366 11.984 5.891 1.00 88.94 97 LYS A CA 1
ATOM 729 C C . LYS A 1 97 ? -5.264 11.570 4.732 1.00 88.94 97 LYS A C 1
ATOM 731 O O . LYS A 1 97 ? -6.483 11.694 4.823 1.00 88.94 97 LYS A O 1
ATOM 736 N N . SER A 1 98 ? -4.685 11.100 3.634 1.00 91.56 98 SER A N 1
ATOM 737 C CA . SER A 1 98 ? -5.435 10.760 2.430 1.00 91.56 98 SER A CA 1
ATOM 738 C C . SER A 1 98 ? -4.647 9.847 1.506 1.00 91.56 98 SER A C 1
ATOM 740 O O . SER A 1 98 ? -3.417 9.877 1.482 1.00 91.56 98 SER A O 1
ATOM 742 N N . ILE A 1 99 ? -5.374 9.083 0.702 1.00 93.50 99 ILE A N 1
ATOM 743 C CA . ILE A 1 99 ? -4.851 8.415 -0.485 1.00 93.50 99 ILE A CA 1
ATOM 744 C C . ILE A 1 99 ? -5.631 8.903 -1.704 1.00 93.50 99 ILE A C 1
ATOM 746 O O . ILE A 1 99 ? -6.854 9.001 -1.660 1.00 93.50 99 ILE A O 1
ATOM 750 N N . SER A 1 100 ? -4.927 9.225 -2.777 1.00 93.88 100 SER A N 1
ATOM 751 C CA . SER A 1 100 ? -5.488 9.637 -4.059 1.00 93.88 100 SER A CA 1
ATOM 752 C C . SER A 1 100 ? -5.094 8.602 -5.099 1.00 93.88 100 SER A C 1
ATOM 754 O O . SER A 1 100 ? -3.909 8.328 -5.269 1.00 93.88 100 SER A O 1
ATOM 756 N N . LEU A 1 101 ? -6.081 8.014 -5.764 1.00 91.94 101 LEU A N 1
ATOM 757 C CA . LEU A 1 101 ? -5.901 7.033 -6.830 1.00 91.94 101 LEU A CA 1
ATOM 758 C C . LEU A 1 101 ? -6.108 7.721 -8.180 1.00 91.94 101 LEU A C 1
ATOM 760 O O . LEU A 1 101 ? -7.056 8.491 -8.344 1.00 91.94 101 LEU A O 1
ATOM 764 N N . TYR A 1 102 ? -5.233 7.427 -9.131 1.00 89.56 102 TYR A N 1
ATOM 765 C CA . TYR A 1 102 ? -5.267 7.914 -10.505 1.00 89.56 102 TYR A CA 1
ATOM 766 C C . TYR A 1 102 ? -5.629 6.759 -11.451 1.00 89.56 102 TYR A C 1
ATOM 768 O O . TYR A 1 102 ? -5.298 5.604 -11.185 1.00 89.56 102 TYR A O 1
ATOM 776 N N . GLY A 1 103 ? -6.353 7.062 -12.531 1.00 76.62 103 GLY A N 1
ATOM 777 C CA . GLY A 1 103 ? -6.933 6.070 -13.446 1.00 76.62 103 GLY A CA 1
ATOM 778 C C . GLY A 1 103 ? -8.458 6.189 -13.549 1.00 76.62 103 GLY A C 1
ATOM 779 O O . GLY A 1 103 ? -9.016 7.243 -13.233 1.00 76.62 103 GLY A O 1
ATOM 780 N N . HIS A 1 104 ? -9.129 5.122 -14.005 1.00 55.34 104 HIS A N 1
ATOM 781 C CA . HIS A 1 104 ? -10.580 5.091 -14.241 1.00 55.34 104 HIS A CA 1
ATOM 782 C C . HIS A 1 104 ? -11.378 5.551 -13.007 1.00 55.34 104 HIS A C 1
ATOM 784 O O . HIS A 1 104 ? -11.539 4.808 -12.044 1.00 55.34 104 HIS A O 1
ATOM 790 N N . GLY A 1 105 ? -11.878 6.791 -13.055 1.00 67.00 105 GLY A N 1
ATOM 791 C CA . GLY A 1 105 ? -12.735 7.375 -12.019 1.00 67.00 105 GLY A CA 1
ATOM 792 C C . GLY A 1 105 ? -12.005 7.946 -10.802 1.00 67.00 105 GLY A C 1
ATOM 793 O O . GLY A 1 105 ? -12.606 7.978 -9.733 1.00 67.00 105 GLY A O 1
ATOM 794 N N . GLY A 1 106 ? -10.737 8.359 -10.961 1.00 77.75 106 GLY A N 1
ATOM 795 C CA . GLY A 1 106 ? -9.836 8.857 -9.911 1.00 77.75 106 GLY A CA 1
ATOM 796 C C . GLY A 1 106 ? -10.514 9.437 -8.665 1.00 77.75 106 GLY A C 1
ATOM 797 O O . GLY A 1 106 ? -11.373 10.314 -8.739 1.00 77.75 106 GLY A O 1
ATOM 798 N N . CYS A 1 107 ? -10.110 8.949 -7.495 1.00 86.75 107 CYS A N 1
ATOM 799 C CA . CYS A 1 107 ? -10.776 9.262 -6.239 1.00 86.75 107 CYS A CA 1
ATOM 800 C C . CYS A 1 107 ? -9.774 9.575 -5.133 1.00 86.75 107 CYS A C 1
ATOM 802 O O . CYS A 1 107 ? -8.698 8.979 -5.059 1.00 86.75 107 CYS A O 1
ATOM 804 N N . THR A 1 108 ? -10.156 10.475 -4.228 1.00 91.00 108 THR A N 1
ATOM 805 C CA . THR A 1 108 ? -9.404 10.729 -2.997 1.00 91.00 108 THR A CA 1
ATOM 806 C C . THR A 1 108 ? -10.185 10.204 -1.803 1.00 91.00 108 THR A C 1
ATOM 808 O O . THR A 1 108 ? -11.337 10.570 -1.583 1.00 91.00 108 THR A O 1
ATOM 811 N N . ILE A 1 109 ? -9.542 9.344 -1.022 1.00 90.69 109 ILE A N 1
ATOM 812 C CA . ILE A 1 109 ? -10.091 8.723 0.178 1.00 90.69 109 ILE A CA 1
ATOM 813 C C . ILE A 1 109 ? -9.379 9.331 1.381 1.00 90.69 109 ILE A C 1
ATOM 815 O O . ILE A 1 109 ? -8.152 9.279 1.485 1.00 90.69 109 ILE A O 1
ATOM 819 N N . ALA A 1 110 ? -10.148 9.897 2.308 1.00 89.88 110 ALA A N 1
ATOM 820 C CA . ALA A 1 110 ? -9.612 10.372 3.576 1.00 89.88 110 ALA A CA 1
ATOM 821 C C . ALA A 1 110 ? -9.185 9.187 4.457 1.00 89.88 110 ALA A C 1
ATOM 823 O O . ALA A 1 110 ? -9.931 8.219 4.628 1.00 89.88 110 ALA A O 1
ATOM 824 N N . VAL A 1 111 ? -8.000 9.304 5.050 1.00 89.00 111 VAL A N 1
ATOM 825 C CA . VAL A 1 111 ? -7.468 8.377 6.049 1.00 89.00 111 VAL A CA 1
ATOM 826 C C . VAL A 1 111 ? -7.703 9.003 7.417 1.00 89.00 111 VAL A C 1
ATOM 828 O O . VAL A 1 111 ? -7.252 10.115 7.686 1.00 89.00 111 VAL A O 1
ATOM 831 N N . LYS A 1 112 ? -8.429 8.298 8.285 1.00 88.69 112 LYS A N 1
ATOM 832 C CA . LYS A 1 112 ? -8.643 8.714 9.674 1.00 88.69 112 LYS A CA 1
ATOM 833 C C . LYS A 1 112 ? -7.798 7.855 10.597 1.00 88.69 112 LYS A C 1
ATOM 835 O O . LYS A 1 112 ? -8.029 6.650 10.679 1.00 88.69 112 LYS A O 1
ATOM 840 N N . THR A 1 113 ? -6.873 8.480 11.307 1.00 82.81 113 THR A N 1
ATOM 841 C CA . THR A 1 113 ? -6.087 7.819 12.348 1.00 82.81 113 THR A CA 1
ATOM 842 C C . THR A 1 113 ? -6.835 7.885 13.671 1.00 82.81 113 THR A C 1
ATOM 844 O O . THR A 1 113 ? -7.329 8.935 14.075 1.00 82.81 113 THR A O 1
ATOM 847 N N . ASP A 1 114 ? -6.940 6.749 14.335 1.00 79.62 114 ASP A N 1
ATOM 848 C CA . ASP A 1 114 ? -7.479 6.608 15.674 1.00 79.62 114 ASP A CA 1
ATOM 849 C C . ASP A 1 114 ? -6.297 6.651 16.648 1.00 79.62 114 ASP A C 1
ATOM 851 O O . ASP A 1 114 ? -5.565 5.677 16.786 1.00 79.62 114 ASP A O 1
ATOM 855 N N . HIS A 1 115 ? -6.050 7.812 17.257 1.00 70.25 115 HIS A N 1
ATOM 856 C CA . HIS A 1 115 ? -4.841 8.052 18.057 1.00 70.25 115 HIS A CA 1
ATOM 857 C C . HIS A 1 115 ? -4.725 7.150 19.294 1.00 70.25 115 HIS A C 1
ATOM 859 O O . HIS A 1 115 ? -3.615 6.905 19.750 1.00 70.25 115 HIS A O 1
ATOM 865 N N . LEU A 1 116 ? -5.849 6.641 19.809 1.00 70.31 116 LEU A N 1
ATOM 866 C CA . LEU A 1 116 ? -5.875 5.751 20.972 1.00 70.31 116 LEU A CA 1
ATOM 867 C C . LEU A 1 116 ? -5.452 4.325 20.609 1.00 70.31 116 LEU A C 1
ATOM 869 O O . LEU A 1 116 ? -4.693 3.698 21.336 1.00 70.31 116 LEU A O 1
ATOM 873 N N . SER A 1 117 ? -5.949 3.809 19.484 1.00 70.62 117 SER A N 1
ATOM 874 C CA . SER A 1 117 ? -5.654 2.438 19.037 1.00 70.62 117 SER A CA 1
ATOM 875 C C . SER A 1 117 ? -4.479 2.345 18.059 1.00 70.62 117 SER A C 1
ATOM 877 O O . SER A 1 117 ? -3.979 1.254 17.798 1.00 70.62 117 SER A O 1
ATOM 879 N N . GLY A 1 118 ? -4.048 3.471 17.487 1.00 73.56 118 GLY A N 1
ATOM 880 C CA . GLY A 1 118 ? -3.113 3.504 16.363 1.00 73.56 118 GLY A CA 1
ATOM 881 C C . GLY A 1 118 ? -3.711 2.956 15.063 1.00 73.56 118 GLY A C 1
ATOM 882 O O . GLY A 1 118 ? -2.975 2.717 14.108 1.00 73.56 118 GLY A O 1
ATOM 883 N N . ASP A 1 119 ? -5.027 2.737 15.011 1.00 85.44 119 ASP A N 1
ATOM 884 C CA . ASP A 1 119 ? -5.694 2.170 13.846 1.00 85.44 119 ASP A CA 1
ATOM 885 C C . ASP A 1 119 ? -5.939 3.229 12.764 1.00 85.44 119 ASP A C 1
ATOM 887 O O . ASP A 1 119 ? -6.196 4.399 13.046 1.00 85.44 119 ASP A O 1
ATOM 891 N N . PHE A 1 120 ? -5.970 2.808 11.501 1.00 88.38 120 PHE A N 1
ATOM 892 C CA . PHE A 1 120 ? -6.216 3.696 10.365 1.00 88.38 1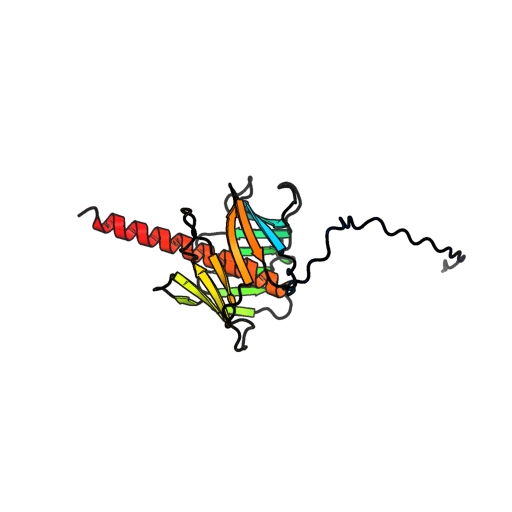20 PHE A CA 1
ATOM 893 C C . PHE A 1 120 ? -7.466 3.252 9.611 1.00 88.38 120 PHE A C 1
ATOM 895 O O . PHE A 1 120 ? -7.547 2.131 9.111 1.00 88.38 120 PHE A O 1
ATOM 902 N N . LYS A 1 121 ? -8.460 4.135 9.530 1.00 91.81 121 LYS A N 1
ATOM 903 C CA . LYS A 1 121 ? -9.769 3.890 8.915 1.00 91.81 121 LYS A CA 1
ATOM 904 C C . LYS A 1 121 ? -9.859 4.595 7.560 1.00 91.81 121 LYS A C 1
ATOM 906 O O . LYS A 1 121 ? -9.532 5.776 7.446 1.00 91.81 121 LYS A O 1
ATOM 911 N N . LEU A 1 122 ? -10.365 3.883 6.561 1.00 91.50 122 LEU A N 1
ATOM 912 C CA . LEU A 1 122 ? -10.625 4.350 5.199 1.00 91.50 122 LEU A CA 1
ATOM 913 C C . LEU A 1 122 ? -12.096 4.081 4.868 1.00 91.50 122 LEU A C 1
ATOM 915 O O . LEU A 1 122 ? -12.602 2.994 5.145 1.00 91.50 122 LEU A O 1
ATOM 919 N N . LYS A 1 123 ? -12.791 5.039 4.253 1.00 89.44 123 LYS A N 1
ATOM 920 C CA . LYS A 1 123 ? -14.114 4.779 3.664 1.00 89.44 123 LYS A CA 1
ATOM 921 C C . LYS A 1 123 ? -13.928 4.344 2.218 1.00 89.44 123 LYS A C 1
ATOM 923 O O . LYS A 1 123 ? -13.411 5.120 1.419 1.00 89.44 123 LYS A O 1
ATOM 928 N N . TYR A 1 124 ? -14.316 3.114 1.904 1.00 85.50 124 TYR A N 1
ATOM 929 C CA . TYR A 1 124 ? -14.158 2.546 0.572 1.00 85.50 124 TYR A CA 1
ATOM 930 C C . TYR A 1 124 ? -15.312 1.575 0.263 1.00 85.50 124 TYR A C 1
ATOM 932 O O . TYR A 1 124 ? -15.624 0.747 1.123 1.00 85.50 124 TYR A O 1
ATOM 940 N N . PRO A 1 125 ? -15.929 1.643 -0.933 1.00 83.88 125 PRO A N 1
ATOM 941 C CA . PRO A 1 125 ? -15.666 2.619 -1.997 1.00 83.88 125 PRO A CA 1
ATOM 942 C C . PRO A 1 125 ? -16.059 4.058 -1.595 1.00 83.88 125 PRO A C 1
ATOM 944 O O . PRO A 1 125 ? -16.855 4.235 -0.665 1.00 83.88 125 PRO A O 1
ATOM 947 N N . PRO A 1 126 ? -15.497 5.099 -2.243 1.00 76.62 126 PRO A N 1
ATOM 948 C CA . PRO A 1 126 ? -15.884 6.491 -2.001 1.00 76.62 126 PRO A CA 1
ATOM 949 C C . PRO A 1 126 ? -17.400 6.687 -2.148 1.00 76.62 126 PRO A C 1
ATOM 951 O O . PRO A 1 126 ? -18.006 6.171 -3.079 1.00 76.62 126 PRO A O 1
ATOM 954 N N . GLY A 1 127 ? -18.030 7.397 -1.208 1.00 70.94 127 GLY A N 1
ATOM 955 C CA . GLY A 1 127 ? -19.490 7.596 -1.191 1.00 70.94 127 GLY A CA 1
ATOM 956 C C . GLY A 1 127 ? -20.314 6.378 -0.742 1.00 70.94 127 GLY A C 1
ATOM 957 O O . GLY A 1 127 ? -21.506 6.515 -0.477 1.00 70.94 127 GLY A O 1
ATOM 958 N N . GLY A 1 128 ? -19.694 5.205 -0.589 1.00 75.38 128 GLY A N 1
ATOM 959 C CA . GLY A 1 128 ? -20.338 4.002 -0.070 1.00 75.38 128 GLY A CA 1
ATOM 960 C C . GLY A 1 128 ? -20.415 3.945 1.461 1.00 75.38 128 GLY A C 1
ATOM 961 O O . GLY A 1 128 ? -19.832 4.758 2.184 1.00 75.38 128 GLY A O 1
ATOM 962 N N . LYS A 1 129 ? -21.116 2.920 1.967 1.00 72.81 129 LYS A N 1
ATOM 963 C CA . LYS A 1 129 ? -21.155 2.567 3.402 1.00 72.81 129 LYS A CA 1
ATOM 964 C C . LYS A 1 129 ? -20.012 1.633 3.830 1.00 72.81 129 LYS A C 1
ATOM 966 O O . LYS A 1 129 ? -19.878 1.344 5.016 1.00 72.81 129 LYS A O 1
ATOM 971 N N . GLY A 1 130 ? -19.202 1.162 2.881 1.00 83.44 130 GLY A N 1
ATOM 972 C CA . GLY A 1 130 ? -18.066 0.290 3.154 1.00 83.44 130 GLY A CA 1
ATOM 973 C C . GLY A 1 130 ? -16.955 1.007 3.924 1.00 83.44 130 GLY A C 1
ATOM 974 O O . GLY A 1 130 ? -16.728 2.214 3.782 1.00 83.44 130 GLY A O 1
ATOM 975 N N . SER A 1 131 ? -16.251 0.254 4.765 1.00 90.12 131 SER A N 1
ATOM 976 C CA . SER A 1 131 ? -15.081 0.753 5.481 1.00 90.12 131 SER A CA 1
ATOM 977 C C . SER A 1 131 ? -13.987 -0.298 5.493 1.00 90.12 131 SER A C 1
ATOM 979 O O . SER A 1 131 ? -14.263 -1.488 5.619 1.00 90.12 131 SER A O 1
ATOM 981 N N . LEU A 1 132 ? -12.753 0.164 5.359 1.00 94.19 132 LEU A N 1
ATOM 982 C CA . LEU A 1 132 ? -11.556 -0.633 5.544 1.00 94.19 132 LEU A CA 1
ATOM 983 C C . LEU A 1 132 ? -10.801 -0.078 6.743 1.00 94.19 132 LEU A C 1
ATOM 985 O O . LEU A 1 132 ? -10.757 1.136 6.964 1.00 94.19 132 LEU A O 1
ATOM 989 N N . LYS A 1 133 ? -10.190 -0.960 7.521 1.00 94.44 133 LYS A N 1
ATOM 990 C CA . LYS A 1 133 ? -9.448 -0.585 8.716 1.00 94.44 133 LYS A CA 1
ATOM 991 C C . LYS A 1 133 ? -8.129 -1.339 8.769 1.00 94.44 133 LYS A C 1
ATOM 993 O O . LYS A 1 133 ? -8.122 -2.563 8.865 1.00 94.44 133 LYS A O 1
ATOM 998 N N . TRP A 1 134 ? -7.023 -0.605 8.730 1.00 93.44 134 TRP A N 1
ATOM 999 C CA . TRP A 1 134 ? -5.717 -1.127 9.107 1.00 93.44 134 TRP A CA 1
ATOM 1000 C C . TRP A 1 134 ? -5.603 -1.104 10.627 1.00 93.44 134 TRP A C 1
ATOM 1002 O O . TRP A 1 134 ? -5.798 -0.060 11.250 1.00 93.44 134 TRP A O 1
ATOM 1012 N N . LYS A 1 135 ? -5.312 -2.265 11.204 1.00 90.25 135 LYS A N 1
ATOM 1013 C CA . LYS A 1 135 ? -5.099 -2.467 12.633 1.00 90.25 135 LYS A CA 1
ATOM 1014 C C . LYS A 1 135 ? -3.671 -2.897 12.893 1.00 90.25 135 LYS A C 1
ATOM 1016 O O . LYS A 1 135 ? -3.131 -3.704 12.128 1.00 90.25 135 LYS A O 1
ATOM 1021 N N . THR A 1 136 ? -3.099 -2.420 13.986 1.00 82.31 136 THR A N 1
ATOM 1022 C CA . THR A 1 136 ? -1.848 -2.975 14.502 1.00 82.31 136 THR A CA 1
ATOM 1023 C C . THR A 1 136 ? -2.140 -4.330 15.136 1.00 82.31 136 THR A C 1
ATOM 1025 O O . THR A 1 136 ? -3.021 -4.464 15.980 1.00 82.31 136 THR A O 1
ATOM 1028 N N . ASP A 1 137 ? -1.434 -5.362 14.696 1.00 71.69 137 ASP A N 1
ATOM 1029 C CA . ASP A 1 137 ? -1.541 -6.706 15.248 1.00 71.69 137 ASP A CA 1
ATOM 1030 C C . ASP A 1 137 ? -0.544 -6.833 16.406 1.00 71.69 137 ASP A C 1
ATOM 1032 O O . ASP A 1 137 ? 0.636 -7.130 16.207 1.00 71.69 137 ASP A O 1
ATOM 1036 N N . SER A 1 138 ? -1.023 -6.541 17.617 1.00 56.28 138 SER A N 1
ATOM 1037 C CA . SER A 1 138 ? -0.247 -6.594 18.863 1.00 56.28 138 SER A CA 1
ATOM 1038 C C . SER A 1 138 ? 0.100 -8.018 19.311 1.00 56.28 138 SER A C 1
ATOM 1040 O O . SER A 1 138 ? 0.927 -8.186 20.200 1.00 56.28 138 SER A O 1
ATOM 1042 N N . MET A 1 139 ? -0.478 -9.053 18.687 1.00 50.34 139 MET A N 1
ATOM 1043 C CA . MET A 1 139 ? -0.203 -10.457 19.017 1.00 50.34 139 MET A CA 1
ATOM 1044 C C . MET A 1 139 ? 1.063 -11.018 18.354 1.00 50.34 139 MET A C 1
ATOM 1046 O O . MET A 1 139 ? 1.456 -12.147 18.653 1.00 50.34 139 MET A O 1
ATOM 1050 N N . SER A 1 140 ? 1.738 -10.281 17.462 1.00 47.34 140 SER A N 1
ATOM 1051 C CA . SER A 1 140 ? 3.023 -10.747 16.935 1.00 47.34 140 SER A CA 1
ATOM 1052 C C . SER A 1 140 ? 4.145 -10.433 17.927 1.00 47.34 140 SER A C 1
ATOM 1054 O O . SER A 1 140 ? 4.618 -9.304 17.972 1.00 47.34 140 SER A O 1
ATOM 1056 N N . PHE A 1 141 ? 4.613 -11.450 18.658 1.00 39.53 141 PHE A N 1
ATOM 1057 C CA . PHE A 1 141 ? 5.785 -11.465 19.562 1.00 39.53 141 PHE A CA 1
ATOM 1058 C C . PHE A 1 141 ? 7.141 -11.080 18.908 1.00 39.53 141 PHE A C 1
ATOM 1060 O O . PHE A 1 141 ? 8.209 -11.349 19.445 1.00 39.53 141 PHE A O 1
ATOM 1067 N N . SER A 1 142 ? 7.125 -10.457 17.729 1.00 41.81 142 SER A N 1
ATOM 1068 C CA . SER A 1 142 ? 8.290 -9.976 16.993 1.00 41.81 142 SER A CA 1
ATOM 1069 C C . SER A 1 142 ? 8.250 -8.451 16.968 1.00 41.81 142 SER A C 1
ATOM 1071 O O . SER A 1 142 ? 7.226 -7.880 16.600 1.00 41.81 142 SER A O 1
ATOM 1073 N N . SER A 1 143 ? 9.369 -7.804 17.305 1.00 41.31 143 SER A N 1
ATOM 1074 C CA . SER A 1 143 ? 9.588 -6.347 17.410 1.00 41.31 143 SER A CA 1
ATOM 1075 C C . SER A 1 143 ? 9.397 -5.536 16.110 1.00 41.31 143 SER A C 1
ATOM 1077 O O . SER A 1 143 ? 10.004 -4.488 15.916 1.00 41.31 143 SER A O 1
ATOM 1079 N N . SER A 1 144 ? 8.575 -6.016 15.179 1.00 54.19 144 SER A N 1
ATOM 1080 C CA . SER A 1 144 ? 8.102 -5.299 14.003 1.00 54.19 144 SER A CA 1
ATOM 1081 C C . SER A 1 144 ? 6.597 -5.522 13.901 1.00 54.19 144 SER A C 1
ATOM 1083 O O . SER A 1 144 ? 6.158 -6.514 13.317 1.00 54.19 144 SER A O 1
ATOM 1085 N N . SER A 1 145 ? 5.827 -4.580 14.441 1.00 67.50 145 SER A N 1
ATOM 1086 C CA . SER A 1 145 ? 4.365 -4.546 14.383 1.00 67.50 145 SER A CA 1
ATOM 1087 C C . SER A 1 145 ? 3.851 -4.921 12.988 1.00 67.50 145 SER A C 1
ATOM 1089 O O . SER A 1 145 ? 4.196 -4.304 11.974 1.00 67.50 145 SER A O 1
ATOM 1091 N N . SER A 1 146 ? 3.064 -5.997 12.911 1.00 83.75 146 SER A N 1
ATOM 1092 C CA . SER A 1 146 ? 2.374 -6.346 11.670 1.00 83.75 146 SER A CA 1
ATOM 1093 C C . SER A 1 146 ? 1.070 -5.558 11.566 1.00 83.75 146 SER A C 1
ATOM 1095 O O . SER A 1 146 ? 0.431 -5.259 12.570 1.00 83.75 146 SER A O 1
ATOM 1097 N N . LEU A 1 147 ? 0.687 -5.179 10.350 1.00 89.81 147 LEU A N 1
ATOM 1098 C CA . LEU A 1 147 ? -0.544 -4.443 10.079 1.00 89.81 147 LEU A CA 1
ATOM 1099 C C . LEU A 1 147 ? -1.541 -5.381 9.407 1.00 89.81 147 LEU A C 1
ATOM 1101 O O . LEU A 1 147 ? -1.203 -6.062 8.439 1.00 89.81 147 LEU A O 1
ATOM 1105 N N . LYS A 1 148 ? -2.779 -5.415 9.893 1.00 93.44 148 LYS A N 1
ATOM 1106 C CA . LYS A 1 148 ? -3.874 -6.212 9.328 1.00 93.44 148 LYS A CA 1
ATOM 1107 C C . LYS A 1 148 ? -4.933 -5.286 8.747 1.00 93.44 148 LYS A C 1
ATOM 1109 O O . LYS A 1 148 ? -5.448 -4.437 9.463 1.00 93.44 148 LYS A O 1
ATOM 1114 N N . LEU A 1 149 ? -5.298 -5.483 7.486 1.00 95.00 149 LEU A N 1
ATOM 1115 C CA . LEU A 1 149 ? -6.446 -4.827 6.869 1.00 95.00 149 LEU A CA 1
ATOM 1116 C C . LEU A 1 149 ? -7.691 -5.683 7.082 1.00 95.00 149 LEU A C 1
ATOM 1118 O O . LEU A 1 149 ? -7.689 -6.874 6.756 1.00 95.00 149 LEU A O 1
ATOM 1122 N N . VAL A 1 150 ? -8.745 -5.072 7.609 1.00 95.00 150 VAL A N 1
ATOM 1123 C CA . VAL A 1 150 ? -10.074 -5.677 7.725 1.00 95.00 150 VAL A CA 1
ATOM 1124 C C . VAL A 1 150 ? -11.134 -4.806 7.066 1.00 95.00 150 VAL A C 1
ATOM 1126 O O . VAL A 1 150 ? -10.940 -3.597 6.943 1.00 95.00 150 VAL A O 1
ATOM 1129 N N . ASP A 1 151 ? -12.243 -5.406 6.653 1.00 93.56 151 ASP A N 1
ATOM 1130 C CA . ASP A 1 151 ? -13.430 -4.677 6.206 1.00 93.56 151 ASP A CA 1
ATOM 1131 C C . ASP A 1 151 ? -14.329 -4.254 7.393 1.00 93.56 151 ASP A C 1
ATOM 1133 O O . ASP A 1 151 ? -13.980 -4.423 8.567 1.00 93.56 151 ASP A O 1
ATOM 1137 N N . GLY A 1 152 ? -15.512 -3.711 7.086 1.00 89.44 152 GLY A N 1
ATOM 1138 C CA . GLY A 1 152 ? -16.507 -3.310 8.083 1.00 89.44 152 GLY A CA 1
ATOM 1139 C C . GLY A 1 152 ? -17.116 -4.472 8.876 1.00 89.44 152 GLY A C 1
ATOM 1140 O O . GLY A 1 152 ? -17.611 -4.239 9.976 1.00 89.44 152 GLY A O 1
ATOM 1141 N N . SER A 1 153 ? -17.056 -5.703 8.357 1.00 90.00 153 SER A N 1
ATOM 1142 C CA . SER A 1 153 ? -17.511 -6.915 9.053 1.00 90.00 153 SER A CA 1
ATOM 1143 C C . SER A 1 153 ? -16.429 -7.528 9.953 1.00 90.00 153 SER A C 1
ATOM 1145 O O . SER A 1 153 ? -16.710 -8.392 10.780 1.00 90.00 153 SER A O 1
ATOM 1147 N N . GLY A 1 154 ? -15.182 -7.064 9.823 1.00 89.75 154 GLY A N 1
ATOM 1148 C CA . GLY A 1 154 ? -14.019 -7.625 10.502 1.00 89.75 154 GLY A CA 1
ATOM 1149 C C . GLY A 1 154 ? -13.335 -8.752 9.722 1.00 89.75 154 GLY A C 1
ATOM 1150 O O . GLY A 1 154 ? -12.338 -9.300 10.212 1.00 89.75 154 GLY A O 1
ATOM 1151 N N . GLN A 1 155 ? -13.806 -9.072 8.512 1.00 93.12 155 GLN A N 1
ATOM 1152 C CA . GLN A 1 155 ? -13.158 -10.015 7.611 1.00 93.12 155 GLN A CA 1
ATOM 1153 C C . GLN A 1 155 ? -11.746 -9.533 7.286 1.00 93.12 155 GLN A C 1
ATOM 1155 O O . GLN A 1 155 ? -11.503 -8.361 7.002 1.00 93.12 155 GLN A O 1
ATOM 1160 N N . LYS A 1 156 ? -10.781 -10.452 7.337 1.00 94.00 156 LYS A N 1
ATOM 1161 C CA . LYS A 1 156 ? -9.388 -10.159 7.005 1.00 94.00 156 LYS A CA 1
ATOM 1162 C C . LYS A 1 156 ? -9.223 -10.044 5.492 1.00 94.00 156 LYS A C 1
ATOM 1164 O O . LYS A 1 156 ? -9.419 -11.020 4.782 1.00 94.00 156 LYS A O 1
ATOM 1169 N N . ILE A 1 157 ? -8.777 -8.877 5.043 1.00 95.75 157 ILE A N 1
ATOM 1170 C CA . ILE A 1 157 ? -8.531 -8.574 3.631 1.00 95.75 157 ILE A CA 1
ATOM 1171 C C . ILE A 1 157 ? -7.055 -8.755 3.298 1.00 95.75 157 ILE A C 1
ATOM 1173 O O . ILE A 1 157 ? -6.708 -9.454 2.351 1.00 95.75 157 ILE A O 1
ATOM 1177 N N . ALA A 1 158 ? -6.171 -8.167 4.107 1.00 96.00 158 ALA A N 1
ATOM 1178 C CA . ALA A 1 158 ? -4.734 -8.220 3.872 1.00 96.00 158 ALA A CA 1
ATOM 1179 C C . ALA A 1 158 ? -3.919 -8.181 5.171 1.00 96.00 158 ALA A C 1
ATOM 1181 O O . ALA A 1 158 ? -4.429 -7.859 6.248 1.00 96.00 158 ALA A O 1
ATOM 1182 N N . ARG A 1 159 ? -2.632 -8.520 5.085 1.00 94.56 159 ARG A N 1
ATOM 1183 C CA . ARG A 1 159 ? -1.659 -8.378 6.173 1.00 94.56 159 ARG A CA 1
ATOM 1184 C C . ARG A 1 159 ? -0.315 -7.927 5.622 1.00 94.56 159 ARG A C 1
ATOM 1186 O O . ARG A 1 159 ? 0.239 -8.585 4.751 1.00 94.56 159 ARG A O 1
ATOM 1193 N N . LEU A 1 160 ? 0.229 -6.853 6.179 1.00 92.75 160 LEU A N 1
ATOM 1194 C CA . LEU A 1 160 ? 1.582 -6.381 5.925 1.00 92.75 160 LEU A CA 1
ATOM 1195 C C . LEU A 1 160 ? 2.467 -6.744 7.121 1.00 92.75 160 LEU A C 1
ATOM 1197 O O . LEU A 1 160 ? 2.212 -6.308 8.242 1.00 92.75 160 LEU A O 1
ATOM 1201 N N . LYS A 1 161 ? 3.507 -7.546 6.900 1.00 90.31 161 LYS A N 1
ATOM 1202 C CA . LYS A 1 161 ? 4.421 -8.004 7.959 1.00 90.31 161 LYS A CA 1
ATOM 1203 C C . LYS A 1 161 ? 5.872 -8.009 7.489 1.00 90.31 161 LYS A C 1
ATOM 1205 O O . LYS A 1 161 ? 6.143 -8.002 6.288 1.00 90.31 161 LYS A O 1
ATOM 1210 N N . LYS A 1 162 ? 6.811 -8.032 8.433 1.00 85.88 162 LYS A N 1
ATOM 1211 C CA . LYS A 1 162 ? 8.220 -8.313 8.134 1.00 85.88 162 LYS A CA 1
ATOM 1212 C C . LYS A 1 162 ? 8.374 -9.785 7.737 1.00 85.88 162 LYS A C 1
ATOM 1214 O O . LYS A 1 162 ? 7.709 -10.652 8.303 1.00 85.88 162 LYS A O 1
ATOM 1219 N N . HIS A 1 163 ? 9.227 -10.061 6.762 1.00 82.69 163 HIS A N 1
ATOM 1220 C CA . HIS A 1 163 ? 9.573 -11.405 6.321 1.00 82.69 163 HIS A CA 1
ATOM 1221 C C . HIS A 1 163 ? 11.069 -11.443 6.002 1.00 82.69 163 HIS A C 1
ATOM 1223 O O . HIS A 1 163 ? 11.493 -10.971 4.953 1.00 82.69 163 HIS A O 1
ATOM 1229 N N . SER A 1 164 ? 11.869 -11.975 6.931 1.00 82.19 164 SER A N 1
ATOM 1230 C CA . SER A 1 164 ? 13.334 -11.881 6.869 1.00 82.19 164 SER A CA 1
ATOM 1231 C C . SER A 1 164 ? 13.801 -10.411 6.772 1.00 82.19 164 SER A C 1
ATOM 1233 O O . SER A 1 164 ? 13.381 -9.582 7.589 1.00 82.19 164 SER A O 1
ATOM 1235 N N . SER A 1 165 ? 14.648 -10.076 5.796 1.00 80.81 165 SER A N 1
ATOM 1236 C CA . SER A 1 165 ? 15.086 -8.716 5.452 1.00 80.81 165 SER A CA 1
ATOM 1237 C C . SER A 1 165 ? 14.035 -7.907 4.680 1.00 80.81 165 SER A C 1
ATOM 1239 O O . SER A 1 165 ? 14.127 -6.681 4.615 1.00 80.81 165 SER A O 1
ATOM 1241 N N . GLU A 1 166 ? 13.012 -8.562 4.133 1.00 86.06 166 GLU A N 1
ATOM 1242 C CA . GLU A 1 166 ? 11.992 -7.951 3.286 1.00 86.06 166 GLU A CA 1
ATOM 1243 C C . GLU A 1 166 ? 10.679 -7.717 4.046 1.00 86.06 166 GLU A C 1
ATOM 1245 O O . GLU A 1 166 ? 10.495 -8.076 5.217 1.00 86.06 166 GLU A O 1
ATOM 1250 N N . LYS A 1 167 ? 9.717 -7.087 3.372 1.00 91.06 167 LYS A N 1
ATOM 1251 C CA . LYS A 1 167 ? 8.335 -6.996 3.847 1.00 91.06 167 LYS A CA 1
ATOM 1252 C C . LYS A 1 167 ? 7.423 -7.771 2.920 1.00 91.06 167 LYS A C 1
ATOM 1254 O O . LYS A 1 167 ? 7.650 -7.838 1.721 1.00 91.06 167 LYS A O 1
ATOM 1259 N N . ARG A 1 168 ? 6.369 -8.341 3.487 1.00 93.38 168 ARG A N 1
ATOM 1260 C CA . ARG A 1 168 ? 5.422 -9.196 2.782 1.00 93.38 168 ARG A CA 1
ATOM 1261 C C . ARG A 1 168 ? 4.013 -8.661 2.976 1.00 93.38 168 ARG A C 1
ATOM 1263 O O . ARG A 1 168 ? 3.586 -8.469 4.116 1.00 93.38 168 ARG A O 1
ATOM 1270 N N . LEU A 1 169 ? 3.318 -8.435 1.868 1.00 95.81 169 LEU A N 1
ATOM 1271 C CA . LEU A 1 169 ? 1.899 -8.115 1.817 1.00 95.81 169 LEU A CA 1
ATOM 1272 C C . LEU A 1 169 ? 1.141 -9.365 1.359 1.00 95.81 169 LEU A C 1
ATOM 1274 O O . LEU A 1 169 ? 1.316 -9.836 0.240 1.00 95.81 169 LEU A O 1
ATOM 1278 N N . GLU A 1 170 ? 0.337 -9.925 2.253 1.00 95.81 170 GLU A N 1
ATOM 1279 C CA . GLU A 1 170 ? -0.521 -11.085 1.998 1.00 95.81 170 GLU A CA 1
ATOM 1280 C C . GLU A 1 170 ? -1.953 -10.602 1.796 1.00 95.81 170 GLU A C 1
ATOM 1282 O O . GLU A 1 170 ? -2.448 -9.840 2.626 1.00 95.81 170 GLU A O 1
ATOM 1287 N N . ILE A 1 171 ? -2.610 -11.041 0.727 1.00 96.00 171 ILE A N 1
ATOM 1288 C CA . ILE A 1 171 ? -3.969 -10.650 0.347 1.00 96.00 171 ILE A CA 1
ATOM 1289 C C . ILE A 1 171 ? -4.824 -11.915 0.330 1.00 96.00 171 ILE A C 1
ATOM 1291 O O . ILE A 1 171 ? -4.493 -12.882 -0.353 1.00 96.00 171 ILE A O 1
ATOM 1295 N N . TYR A 1 172 ? -5.889 -11.921 1.130 1.00 95.38 172 TYR A N 1
ATOM 1296 C CA . TYR A 1 172 ? -6.683 -13.119 1.435 1.00 95.38 172 TYR A CA 1
ATOM 1297 C C . TYR A 1 172 ? -8.037 -13.155 0.724 1.00 95.38 172 TYR A C 1
ATOM 1299 O O . TYR A 1 172 ? -8.792 -14.109 0.897 1.00 95.38 172 TYR A O 1
ATOM 1307 N N . VAL A 1 173 ? -8.359 -12.117 -0.042 1.00 92.75 173 VAL A N 1
ATOM 1308 C CA . VAL A 1 173 ? -9.592 -12.023 -0.823 1.00 92.75 173 VAL A CA 1
ATOM 1309 C C . VAL A 1 173 ? -9.244 -11.788 -2.291 1.00 92.75 173 VAL A C 1
ATOM 1311 O O . VAL A 1 173 ? -8.207 -11.181 -2.566 1.00 92.75 173 VAL A O 1
ATOM 1314 N N . PRO A 1 174 ? -10.087 -12.224 -3.240 1.00 90.56 174 PRO A N 1
ATOM 1315 C CA . PRO A 1 174 ? -9.952 -11.814 -4.631 1.00 90.56 174 PRO A CA 1
ATOM 1316 C C . PRO A 1 174 ? -9.952 -10.285 -4.743 1.00 90.56 174 PRO A C 1
ATOM 1318 O O . PRO A 1 174 ? -10.760 -9.607 -4.104 1.00 90.56 174 PRO A O 1
ATOM 1321 N N . CYS A 1 175 ? -9.039 -9.736 -5.538 1.00 88.19 175 CYS A N 1
ATOM 1322 C CA . CYS A 1 175 ? -8.943 -8.302 -5.785 1.00 88.19 175 CYS A CA 1
ATOM 1323 C C . CYS A 1 175 ? -8.889 -8.053 -7.287 1.00 88.19 175 CYS A C 1
ATOM 1325 O O . CYS A 1 175 ? -8.094 -8.677 -7.989 1.00 88.19 175 CYS A O 1
ATOM 1327 N N . ASP A 1 176 ? -9.705 -7.116 -7.763 1.00 90.25 176 ASP A N 1
ATOM 1328 C CA . ASP A 1 176 ? -9.439 -6.486 -9.050 1.00 90.25 176 ASP A CA 1
ATOM 1329 C C . ASP A 1 176 ? -8.212 -5.560 -8.941 1.00 90.25 176 ASP A C 1
ATOM 1331 O O . ASP A 1 176 ? -7.677 -5.306 -7.854 1.00 90.25 176 ASP A O 1
ATOM 1335 N N . GLU A 1 177 ? -7.745 -5.059 -10.084 1.00 88.56 177 GLU A N 1
ATOM 1336 C CA . GLU A 1 177 ? -6.576 -4.180 -10.127 1.00 88.56 177 GLU A CA 1
ATOM 1337 C C . GLU A 1 177 ? -6.788 -2.911 -9.285 1.00 88.56 177 GLU A C 1
ATOM 1339 O O . GLU A 1 177 ? -5.893 -2.485 -8.557 1.00 88.56 177 GLU A O 1
ATOM 1344 N N . HIS A 1 178 ? -7.984 -2.321 -9.326 1.00 89.12 178 HIS A N 1
ATOM 1345 C CA . HIS A 1 178 ? -8.268 -1.075 -8.620 1.00 89.12 178 HIS A CA 1
ATOM 1346 C C . HIS A 1 178 ? -8.207 -1.256 -7.097 1.00 89.12 178 HIS A C 1
ATOM 1348 O O . HIS A 1 178 ? -7.558 -0.480 -6.391 1.00 89.12 178 HIS A O 1
ATOM 1354 N N . PHE A 1 179 ? -8.822 -2.314 -6.579 1.00 91.00 179 PHE A N 1
ATOM 1355 C CA . PHE A 1 179 ? -8.808 -2.641 -5.165 1.00 91.00 179 PHE A CA 1
ATOM 1356 C C . PHE A 1 179 ? -7.418 -3.077 -4.697 1.00 91.00 179 PHE A C 1
ATOM 1358 O O . PHE A 1 179 ? -6.987 -2.679 -3.613 1.00 91.00 179 PHE A O 1
ATOM 1365 N N . LEU A 1 180 ? -6.661 -3.800 -5.527 1.00 93.19 180 LEU A N 1
ATOM 1366 C CA . LEU A 1 180 ? -5.258 -4.103 -5.246 1.00 93.19 180 LEU A CA 1
ATOM 1367 C C . LEU A 1 180 ? -4.437 -2.816 -5.058 1.00 93.19 180 LEU A C 1
ATOM 1369 O O . LEU A 1 180 ? -3.672 -2.700 -4.096 1.00 93.19 180 LEU A O 1
ATOM 1373 N N . ASN A 1 181 ? -4.658 -1.812 -5.908 1.00 92.69 181 ASN A N 1
ATOM 1374 C CA . ASN A 1 181 ? -3.998 -0.510 -5.804 1.00 92.69 181 ASN A CA 1
ATOM 1375 C C . ASN A 1 181 ? -4.376 0.212 -4.501 1.00 92.69 181 ASN A C 1
ATOM 1377 O O . ASN A 1 181 ? -3.501 0.775 -3.838 1.00 92.69 181 ASN A O 1
ATOM 1381 N N . VAL A 1 182 ? -5.647 0.143 -4.083 1.00 93.25 182 VAL A N 1
ATOM 1382 C CA . VAL A 1 182 ? -6.114 0.661 -2.782 1.00 93.25 182 VAL A CA 1
ATOM 1383 C C . VAL A 1 182 ? -5.372 -0.027 -1.633 1.00 93.25 182 VAL A C 1
ATOM 1385 O O . VAL A 1 182 ? -4.877 0.650 -0.728 1.00 93.25 182 VAL A O 1
ATOM 1388 N N . VAL A 1 183 ? -5.265 -1.359 -1.653 1.00 95.19 183 VAL A N 1
ATOM 1389 C CA . VAL A 1 183 ? -4.595 -2.141 -0.601 1.00 95.19 183 VAL A CA 1
ATOM 1390 C C . VAL A 1 183 ? -3.110 -1.780 -0.512 1.00 95.19 183 VAL A C 1
ATOM 1392 O O . VAL A 1 183 ? -2.620 -1.495 0.583 1.00 95.19 183 VAL A O 1
ATOM 1395 N N . ILE A 1 184 ? -2.400 -1.729 -1.643 1.00 95.38 184 ILE A N 1
ATOM 1396 C CA . ILE A 1 184 ? -0.971 -1.383 -1.690 1.00 95.38 184 ILE A CA 1
ATOM 1397 C C . ILE A 1 184 ? -0.748 0.052 -1.204 1.00 95.38 184 ILE A C 1
ATOM 1399 O O . ILE A 1 184 ? 0.048 0.283 -0.289 1.00 95.38 184 ILE A O 1
ATOM 1403 N N . LEU A 1 185 ? -1.464 1.019 -1.786 1.00 95.19 185 LEU A N 1
ATOM 1404 C CA . LEU A 1 185 ? -1.270 2.435 -1.491 1.00 95.19 185 LEU A CA 1
ATOM 1405 C C . LEU A 1 185 ? -1.632 2.764 -0.040 1.00 95.19 185 LEU A C 1
ATOM 1407 O O . LEU A 1 185 ? -0.868 3.446 0.645 1.00 95.19 185 LEU A O 1
ATOM 1411 N N . SER A 1 186 ? -2.759 2.243 0.456 1.00 94.12 186 SER A N 1
ATOM 1412 C CA . SER A 1 186 ? -3.170 2.445 1.848 1.00 94.12 186 SER A CA 1
ATOM 1413 C C . SER A 1 186 ? -2.212 1.777 2.832 1.00 94.12 186 SER A C 1
ATOM 1415 O O . SER A 1 186 ? -1.844 2.401 3.823 1.00 94.12 186 SER A O 1
ATOM 1417 N N . GLY A 1 187 ? -1.738 0.560 2.549 1.00 93.62 187 GLY A N 1
ATOM 1418 C CA . GLY A 1 187 ? -0.768 -0.131 3.399 1.00 93.62 187 GLY A CA 1
ATOM 1419 C C . GLY A 1 187 ? 0.560 0.624 3.508 1.00 93.62 187 GLY A C 1
ATOM 1420 O O . GLY A 1 187 ? 1.123 0.750 4.599 1.00 93.62 187 GLY A O 1
ATOM 1421 N N . LEU A 1 188 ? 1.047 1.188 2.399 1.00 93.44 188 LEU A N 1
ATOM 1422 C CA . LEU A 1 188 ? 2.255 2.016 2.397 1.00 93.44 188 LEU A CA 1
ATOM 1423 C C . LEU A 1 188 ? 2.045 3.356 3.117 1.00 93.44 188 LEU A C 1
ATOM 1425 O O . LEU A 1 188 ? 2.890 3.746 3.922 1.00 93.44 188 LEU A O 1
ATOM 1429 N N . ALA A 1 189 ? 0.916 4.030 2.888 1.00 91.62 189 ALA A N 1
ATOM 1430 C CA . ALA A 1 189 ? 0.585 5.290 3.551 1.00 91.62 189 ALA A CA 1
ATOM 1431 C C . ALA A 1 189 ? 0.446 5.125 5.076 1.00 91.62 189 ALA A C 1
ATOM 1433 O O . ALA A 1 189 ? 0.984 5.918 5.849 1.00 91.62 189 ALA A O 1
ATOM 1434 N N . VAL A 1 190 ? -0.205 4.051 5.526 1.00 87.75 190 VAL A N 1
ATOM 1435 C CA . VAL A 1 190 ? -0.333 3.718 6.951 1.00 87.75 190 VAL A CA 1
ATOM 1436 C C . VAL A 1 190 ? 1.024 3.399 7.577 1.00 87.75 190 VAL A C 1
ATOM 1438 O O . VAL A 1 190 ? 1.314 3.839 8.689 1.00 87.75 190 VAL A O 1
ATOM 1441 N N . ARG A 1 191 ? 1.908 2.706 6.850 1.00 85.75 191 ARG A N 1
ATOM 1442 C CA . ARG A 1 191 ? 3.277 2.441 7.309 1.00 85.75 191 ARG A CA 1
ATOM 1443 C C . ARG A 1 191 ? 4.092 3.728 7.506 1.00 85.75 191 ARG A C 1
ATOM 1445 O O . ARG A 1 191 ? 4.935 3.755 8.402 1.00 85.75 191 ARG A O 1
ATOM 1452 N N . LEU A 1 192 ? 3.863 4.778 6.710 1.00 82.06 192 LEU A N 1
ATOM 1453 C CA . LEU A 1 192 ? 4.440 6.107 6.976 1.00 82.06 192 LEU A CA 1
ATOM 1454 C C . LEU A 1 192 ? 3.912 6.684 8.291 1.00 82.06 192 LEU A C 1
ATOM 1456 O O . LEU A 1 192 ? 4.689 7.196 9.099 1.00 82.06 192 LEU A O 1
ATOM 1460 N N . GLY A 1 193 ? 2.599 6.550 8.505 1.00 72.44 193 GLY A N 1
ATOM 1461 C CA . GLY A 1 193 ? 1.902 6.865 9.751 1.00 72.44 193 GLY A CA 1
ATOM 1462 C C . GLY A 1 193 ? 2.599 6.272 10.972 1.00 72.44 193 GLY A C 1
ATOM 1463 O O . GLY A 1 193 ? 3.139 7.016 11.791 1.00 72.44 193 GLY A O 1
ATOM 1464 N N . ALA A 1 194 ? 2.643 4.939 11.021 1.00 74.00 194 ALA A N 1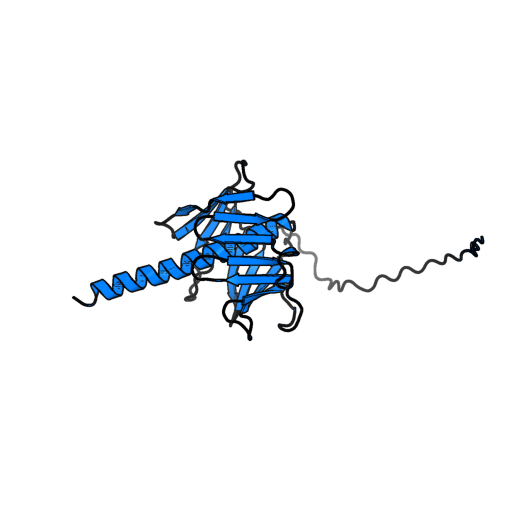
ATOM 1465 C CA . ALA A 1 194 ? 3.190 4.161 12.130 1.00 74.00 194 ALA A CA 1
ATOM 1466 C C . ALA A 1 194 ? 4.649 4.526 12.459 1.00 74.00 194 ALA A C 1
ATOM 1468 O O . ALA A 1 194 ? 4.954 4.824 13.605 1.00 74.00 194 ALA A O 1
ATOM 1469 N N . LYS A 1 195 ? 5.527 4.626 11.448 1.00 71.94 195 LYS A N 1
ATOM 1470 C CA . LYS A 1 195 ? 6.950 4.965 11.652 1.00 71.94 195 LYS A CA 1
ATOM 1471 C C . LYS A 1 195 ? 7.185 6.289 12.383 1.00 71.94 195 LYS A C 1
ATOM 1473 O O . LYS A 1 195 ? 8.176 6.421 13.091 1.00 71.94 195 LYS A O 1
ATOM 1478 N N . LYS A 1 196 ? 6.344 7.297 12.146 1.00 66.12 196 LYS A N 1
ATOM 1479 C CA . LYS A 1 196 ? 6.497 8.593 12.823 1.00 66.12 196 LYS A CA 1
ATOM 1480 C C . LYS A 1 196 ? 5.856 8.577 14.196 1.00 66.12 196 LYS A C 1
ATOM 1482 O O . LYS A 1 196 ? 6.437 9.165 15.081 1.00 66.12 196 LYS A O 1
ATOM 1487 N N . ASN A 1 197 ? 4.742 7.870 14.396 1.00 64.31 197 ASN A N 1
ATOM 1488 C CA . ASN A 1 197 ? 4.203 7.702 15.747 1.00 64.31 197 ASN A CA 1
ATOM 1489 C C . ASN A 1 197 ? 5.256 7.065 16.671 1.00 64.31 197 ASN A C 1
ATOM 1491 O O . ASN A 1 197 ? 5.426 7.525 17.793 1.00 64.31 197 ASN A O 1
ATOM 1495 N N . ASP A 1 198 ? 6.006 6.075 16.173 1.00 64.88 198 ASP A N 1
ATOM 1496 C CA . ASP A 1 198 ? 7.118 5.468 16.915 1.00 64.88 198 ASP A CA 1
ATOM 1497 C C . ASP A 1 198 ? 8.226 6.492 17.224 1.00 64.88 198 ASP A C 1
ATOM 1499 O O . ASP A 1 198 ? 8.739 6.539 18.341 1.00 64.88 198 ASP A O 1
ATOM 1503 N N . ARG A 1 199 ? 8.582 7.343 16.250 1.00 62.50 199 ARG A N 1
ATOM 1504 C CA . ARG A 1 199 ? 9.588 8.404 16.419 1.00 62.50 199 ARG A CA 1
ATOM 1505 C C . ARG A 1 199 ? 9.140 9.479 17.413 1.00 62.50 199 ARG A C 1
ATOM 1507 O O . ARG A 1 199 ? 9.897 9.810 18.317 1.00 62.50 199 ARG A O 1
ATOM 1514 N N . ASP A 1 200 ? 7.928 9.994 17.258 1.00 60.50 200 ASP A N 1
ATOM 1515 C CA . ASP A 1 200 ? 7.363 11.039 18.110 1.00 60.50 200 ASP A CA 1
ATOM 1516 C C . ASP A 1 200 ? 7.244 10.526 19.562 1.00 60.50 200 ASP A C 1
ATOM 1518 O O . ASP A 1 200 ? 7.543 11.250 20.509 1.00 60.50 200 ASP A O 1
ATOM 1522 N N . ALA A 1 201 ? 6.889 9.247 19.758 1.00 54.59 201 ALA A N 1
ATOM 1523 C CA . ALA A 1 201 ? 6.868 8.618 21.080 1.00 54.59 201 ALA A CA 1
ATOM 1524 C C . ALA A 1 201 ? 8.268 8.514 21.718 1.00 54.59 201 ALA A C 1
ATOM 1526 O O . ALA A 1 201 ? 8.417 8.771 22.913 1.00 54.59 201 ALA A O 1
ATOM 1527 N N . LEU A 1 202 ? 9.297 8.169 20.934 1.00 50.59 202 LEU A N 1
ATOM 1528 C CA . LEU A 1 202 ? 10.692 8.133 21.393 1.00 50.59 202 LEU A CA 1
ATOM 1529 C C . LEU A 1 202 ? 11.191 9.518 21.831 1.00 50.59 202 LEU A C 1
ATOM 1531 O O . LEU A 1 202 ? 11.850 9.623 22.865 1.00 50.59 202 LEU A O 1
ATOM 1535 N N . GLU A 1 203 ? 10.851 10.571 21.083 1.00 61.97 203 GLU A N 1
ATOM 1536 C CA . GLU A 1 203 ? 11.250 11.950 21.398 1.00 61.97 203 GLU A CA 1
ATOM 1537 C C . GLU A 1 203 ? 10.652 12.424 22.740 1.00 61.97 203 GLU A C 1
ATOM 1539 O O . GLU A 1 203 ? 11.360 13.013 23.558 1.00 61.97 203 GLU A O 1
ATOM 1544 N N . VAL A 1 204 ? 9.389 12.090 23.038 1.00 58.75 204 VAL A N 1
ATOM 1545 C CA . VAL A 1 204 ? 8.742 12.438 24.321 1.00 58.75 204 VAL A CA 1
ATOM 1546 C C . VAL A 1 204 ? 9.380 11.707 25.507 1.00 58.75 204 VAL A C 1
ATOM 1548 O O . VAL A 1 204 ? 9.627 12.311 26.550 1.00 58.75 204 VAL A O 1
ATOM 1551 N N . VAL A 1 205 ? 9.680 10.412 25.367 1.00 52.34 205 VAL A N 1
ATOM 1552 C CA . VAL A 1 205 ? 10.300 9.621 26.447 1.00 52.34 205 VAL A CA 1
ATOM 1553 C C . VAL A 1 205 ? 11.712 10.116 26.767 1.00 52.34 205 VAL A C 1
ATOM 1555 O O . VAL A 1 205 ? 12.089 10.192 27.939 1.00 52.34 205 VAL A O 1
ATOM 1558 N N . GLN A 1 206 ? 12.482 10.495 25.745 1.00 60.00 206 GLN A N 1
ATOM 1559 C CA . GLN A 1 206 ? 13.810 11.082 25.933 1.00 60.00 206 GLN A CA 1
ATOM 1560 C C . GLN A 1 206 ? 13.739 12.449 26.620 1.00 60.00 206 GLN A C 1
ATOM 1562 O O . GLN A 1 206 ? 14.536 12.707 27.518 1.00 60.00 206 GLN A O 1
ATOM 1567 N N . ALA A 1 207 ? 12.755 13.286 26.274 1.00 60.38 207 ALA A N 1
ATOM 1568 C CA . ALA A 1 207 ? 12.554 14.576 26.933 1.00 60.38 207 ALA A CA 1
ATOM 1569 C C . ALA A 1 207 ? 12.210 14.440 28.430 1.00 60.38 207 ALA A C 1
ATOM 1571 O O . ALA A 1 207 ? 12.639 15.266 29.230 1.00 60.38 207 ALA A O 1
ATOM 1572 N N . MET A 1 208 ? 11.488 13.386 28.827 1.00 56.03 208 MET A N 1
ATOM 1573 C CA . MET A 1 208 ? 11.141 13.132 30.236 1.00 56.03 208 MET A CA 1
ATOM 1574 C C . MET A 1 208 ? 12.258 12.460 31.046 1.00 56.03 208 MET A C 1
ATOM 1576 O O . MET A 1 208 ? 12.258 12.557 32.267 1.00 56.03 208 MET A O 1
ATOM 1580 N N . SER A 1 209 ? 13.198 11.769 30.395 1.00 66.06 209 SER A N 1
ATOM 1581 C CA . SER A 1 209 ? 14.285 11.049 31.084 1.00 66.06 209 SER A CA 1
ATOM 1582 C C . SER A 1 209 ? 15.535 11.909 31.319 1.00 66.06 209 SER A C 1
ATOM 1584 O O . SER A 1 209 ? 16.507 11.421 31.890 1.00 66.06 209 SER A O 1
ATOM 1586 N N . GLY A 1 210 ? 15.536 13.159 30.846 1.00 51.03 210 GLY A N 1
ATOM 1587 C CA . GLY A 1 210 ? 16.673 14.082 30.912 1.00 51.03 210 GLY A CA 1
ATOM 1588 C C . GLY A 1 210 ? 16.458 15.315 31.795 1.00 51.03 210 GLY A C 1
ATOM 1589 O O . GLY A 1 210 ? 17.099 16.330 31.534 1.00 51.03 210 GLY A O 1
ATOM 1590 N N . SER A 1 211 ? 15.547 15.266 32.776 1.00 46.66 211 SER A N 1
ATOM 1591 C CA . SER A 1 211 ? 15.314 16.344 33.760 1.00 46.66 211 SER A CA 1
ATOM 1592 C C . SER A 1 211 ? 15.738 15.934 35.162 1.00 46.66 211 SER A C 1
ATOM 1594 O O . SER A 1 211 ? 15.431 14.782 35.542 1.00 46.66 211 SER A O 1
#

Radius of gyration: 22.99 Å; chains: 1; bounding box: 42×55×93 Å

Organism: NCBI:txid91928

Sequence (211 aa):
MSHYVSKFIDSISDGSASTPFNTVNGGYSRGHGQVQGQTQVLLLRQSPFDPNLILIHPSGYPVEAPPLYTAISSQERVSVYRGAINPANLMGVGSRKSISLYGHGGCTIAVKTDHLSGDFKLKYPPGGKGSLKWKTDSMSFSSSSSLKLVDGSGQKIARLKKHSSEKRLEIYVPCDEHFLNVVILSGLAVRLGAKKNDRDALEVVQAMSGS

Foldseek 3Di:
DDDDDDDDDDDDDDDDDDDDDPDDDDDDDDDDDPPQFDKWKWWFDQDPVDNQKTAIDTPPDDPPDFGQKIWGDDLFKIWIFGTDDDPVRTQWMAGQFWIWGDDDPIDIWGWDADVVQRKIKTAPPVVDPKIKIWGFDPPPPDPWTKIFIAIPVRDTAWIWDDDPPIIMIIGRDDDDPSVVSVSVNVVSNSVSVVVVVVVVVVVVVVVVVPD

Secondary structure (DSSP, 8-state):
---------------------------------------EEEEEEE-SS-TTEEEEEETT--TTSPPSEEEEE-SSEEEEEESSS-GGGEEEEEESSEEEE-STT-EEEEEEEETTTTEEEEE-STTSS-EEEEEEETT--SSS-EEEEEETT--EEEEEEEETTEEEEEE-S---HHHHHHHHHHHHHHHHHHHHHHHHHHHHHHH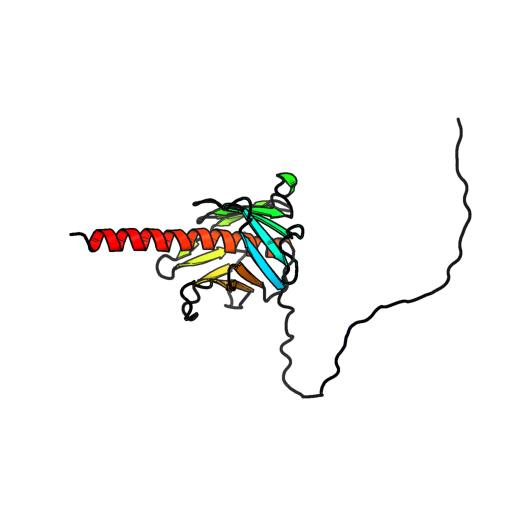HTT-

pLDDT: mean 76.26, std 22.31, range [27.97, 97.44]